Protein AF-A0AAE1B3S3-F1 (afdb_monomer_lite)

Foldseek 3Di:
DDPQDFAADPDPPPDDPCRPPPHDGPVRNVVSCLVPPPPFQFWWAFLPDRDIDSDPVVLVVVCVVPVVDPPPPDDDDDDDDDDDDDDDDDDDDDDDDDDDDDDDDDDDDDDDDDDDDDDDDDDDDDDDDDDDDDDDDDDPPAWCAAPPVPDPGGTDRHPVRNVVCCVVPPVCSGTDRDRPPDDDDPDDDDDDPDDDQQDDQQAAHSAPPPPGGGHRDLVVVVLSCLQAADQKAKWWAFPPDRDIDSDPVVLLVVCCVVPVPDDSVNGTDDIDIDGRPNYDHSDPDDSCSNSVSHD

Organism: NCBI:txid231223

pLDDT: mean 71.74, std 26.52, range [22.3, 98.12]

Sequence (295 aa):
MYCSKRYFCPVPDCVTKSSKSTGFTDSEMKRHWSEKHEEFVLMYHCSQCNFSAKRKGNILRHFRTLHRYLPFSSGPQQWKGLGKLHSYQFYIQRDNIGNHGGDALFPVVLQKFLETNMTLKLTGSHRFKHISERWTASAKDSSQGCPVKGCSAKKFRDQYALTRHWAEKHEKVILKFCCTSCSYSSSGPAKNEGSEVLWAPGYGCPVPGCGAKRMNHATRLREHWLEKHEQHVSMFHCSECLFHSKRRSNLHKHFKTKHPYKDLAASISKIDFQPNPEYNDPGHLRLEDLLNQCM

Structure (mmCIF, N/CA/C/O backbone):
data_AF-A0AAE1B3S3-F1
#
_entry.id   AF-A0AAE1B3S3-F1
#
loop_
_atom_site.group_PDB
_atom_site.id
_atom_site.type_symbol
_atom_site.label_atom_id
_atom_site.label_alt_id
_atom_site.label_comp_id
_atom_site.label_asym_id
_atom_site.label_entity_id
_atom_site.label_seq_id
_atom_site.pdbx_PDB_ins_code
_atom_site.Cartn_x
_atom_site.Cartn_y
_atom_site.Cartn_z
_atom_site.occupancy
_atom_site.B_iso_or_equiv
_atom_site.auth_seq_id
_atom_site.auth_comp_id
_atom_site.auth_asym_id
_atom_site.auth_atom_id
_atom_site.pdbx_PDB_model_num
ATOM 1 N N . MET A 1 1 ? -7.035 37.086 14.645 1.00 67.75 1 MET A N 1
ATOM 2 C CA . MET A 1 1 ? -5.788 37.070 13.848 1.00 67.75 1 MET A CA 1
ATOM 3 C C . MET A 1 1 ? -5.144 35.701 14.003 1.00 67.75 1 MET A C 1
ATOM 5 O O . MET A 1 1 ? -4.818 35.334 15.122 1.00 67.75 1 MET A O 1
ATOM 9 N N . TYR A 1 2 ? -5.018 34.914 12.933 1.00 70.06 2 TYR A N 1
ATOM 10 C CA . TYR A 1 2 ? -4.333 33.619 12.998 1.00 70.06 2 TYR A CA 1
ATOM 11 C C . TYR A 1 2 ? -2.844 33.831 12.721 1.00 70.06 2 TYR A C 1
ATOM 13 O O . TYR A 1 2 ? -2.457 34.102 11.585 1.00 70.06 2 TYR A O 1
ATOM 21 N N . CYS A 1 3 ? -2.008 33.735 13.757 1.00 77.88 3 CYS A N 1
ATOM 22 C CA . CYS A 1 3 ? -0.559 33.730 13.583 1.00 77.88 3 CYS A CA 1
ATOM 23 C C . CYS A 1 3 ? -0.169 32.425 12.876 1.00 77.88 3 CYS A C 1
ATOM 25 O O . CYS A 1 3 ? -0.256 31.338 13.450 1.00 77.88 3 CYS A O 1
ATOM 27 N N . SER A 1 4 ? 0.178 32.517 11.592 1.00 84.88 4 SER A N 1
ATOM 28 C CA . SER A 1 4 ? 0.588 31.347 10.817 1.00 84.88 4 SER A CA 1
ATOM 29 C C . SER A 1 4 ? 1.971 30.902 11.281 1.00 84.88 4 SER A C 1
ATOM 31 O O . SER A 1 4 ? 2.930 31.667 11.178 1.00 84.88 4 SER A O 1
ATOM 33 N N . LYS A 1 5 ? 2.076 29.666 11.785 1.00 92.56 5 LYS A N 1
ATOM 34 C CA . LYS A 1 5 ? 3.358 29.078 12.194 1.00 92.56 5 LYS A CA 1
ATOM 35 C C . LYS A 1 5 ? 4.336 29.074 11.015 1.00 92.56 5 LYS A C 1
ATOM 37 O O . LYS A 1 5 ? 3.967 28.717 9.894 1.00 92.56 5 LYS A O 1
ATOM 42 N N . ARG A 1 6 ? 5.576 29.478 11.289 1.00 93.06 6 ARG A N 1
ATOM 43 C CA . ARG A 1 6 ? 6.687 29.497 10.335 1.00 93.06 6 ARG A CA 1
ATOM 44 C C . ARG A 1 6 ? 7.684 28.398 10.688 1.00 93.06 6 ARG A C 1
ATOM 46 O O . ARG A 1 6 ? 7.962 28.174 11.862 1.00 93.06 6 ARG A O 1
ATOM 53 N N . TYR A 1 7 ? 8.211 27.729 9.672 1.00 91.56 7 TYR A N 1
ATOM 54 C CA . TYR A 1 7 ? 9.124 26.597 9.791 1.00 91.56 7 TYR A CA 1
ATOM 55 C C . TYR A 1 7 ? 10.479 26.947 9.177 1.00 91.56 7 TYR A C 1
ATOM 57 O O . TYR A 1 7 ? 10.549 27.636 8.159 1.00 91.56 7 TYR A O 1
ATOM 65 N N . PHE A 1 8 ? 11.558 26.432 9.758 1.00 92.44 8 PHE A N 1
ATOM 66 C CA . PHE A 1 8 ? 12.922 26.586 9.250 1.00 92.44 8 PHE A CA 1
ATOM 67 C C . PHE A 1 8 ? 13.497 25.214 8.915 1.00 92.44 8 PHE A C 1
ATOM 69 O O . PHE A 1 8 ? 13.126 24.217 9.533 1.00 92.44 8 PHE A O 1
ATOM 76 N N . CYS A 1 9 ? 14.329 25.148 7.876 1.00 92.81 9 CYS A N 1
ATOM 77 C CA . CYS A 1 9 ? 14.895 23.879 7.438 1.00 92.81 9 CYS A CA 1
ATOM 78 C C . CYS A 1 9 ? 15.910 23.399 8.489 1.00 92.81 9 CYS A C 1
ATOM 80 O O . CYS A 1 9 ? 16.816 24.170 8.803 1.00 92.81 9 CYS A O 1
ATOM 82 N N . PRO A 1 10 ? 15.795 22.166 9.014 1.00 92.75 10 PRO A N 1
ATOM 83 C CA . PRO A 1 10 ? 16.688 21.668 10.060 1.00 92.75 10 PRO A CA 1
ATOM 84 C C . PRO A 1 10 ? 18.053 21.196 9.536 1.00 92.75 10 PRO A C 1
ATOM 86 O O . PRO A 1 10 ? 18.951 20.960 10.335 1.00 92.75 10 PRO A O 1
ATOM 89 N N . VAL A 1 11 ? 18.219 21.031 8.219 1.00 90.81 11 VAL A N 1
ATOM 90 C CA . VAL A 1 11 ? 19.483 20.571 7.620 1.00 90.81 11 VAL A CA 1
ATOM 91 C C . VAL A 1 11 ? 20.528 21.697 7.667 1.00 90.81 11 VAL A C 1
ATOM 93 O O . VAL A 1 11 ? 20.260 22.764 7.094 1.00 90.81 11 VAL A O 1
ATOM 96 N N . PRO A 1 12 ? 21.700 21.478 8.305 1.00 89.44 12 PRO A N 1
ATOM 97 C CA . PRO A 1 12 ? 22.797 22.444 8.327 1.00 89.44 12 PRO A CA 1
ATOM 98 C C . PRO A 1 12 ? 23.188 22.878 6.912 1.00 89.44 12 PRO A C 1
ATOM 100 O O . PRO A 1 12 ? 23.103 22.096 5.968 1.00 89.44 12 PRO A O 1
ATOM 103 N N . ASP A 1 13 ? 23.546 24.150 6.750 1.00 86.50 13 ASP A N 1
ATOM 104 C CA . ASP A 1 13 ? 23.963 24.751 5.472 1.00 86.50 13 ASP A CA 1
ATOM 105 C C . ASP A 1 13 ? 22.923 24.737 4.340 1.00 86.50 13 ASP A C 1
ATOM 107 O O . ASP A 1 13 ? 23.195 25.196 3.224 1.00 86.50 13 ASP A O 1
ATOM 111 N N . CYS A 1 14 ? 21.681 24.319 4.612 1.00 87.50 14 CYS A N 1
ATOM 112 C CA . CYS A 1 14 ? 20.588 24.451 3.659 1.00 87.50 14 CYS A CA 1
ATOM 113 C C . CYS A 1 14 ? 20.095 25.904 3.582 1.00 87.50 14 CYS A C 1
ATOM 115 O O . CYS A 1 14 ? 19.046 26.299 4.103 1.00 87.50 14 CYS A O 1
ATOM 117 N N . VAL A 1 15 ? 20.886 26.738 2.912 1.00 73.06 15 VAL A N 1
ATOM 118 C CA . VAL A 1 15 ? 20.607 28.159 2.756 1.00 73.06 15 VAL A CA 1
ATOM 119 C C . VAL A 1 15 ? 19.687 28.371 1.560 1.00 73.06 15 VAL A C 1
ATOM 121 O O . VAL A 1 15 ? 20.098 28.320 0.401 1.00 73.06 15 VAL A O 1
ATOM 124 N N . THR A 1 16 ? 18.424 28.687 1.831 1.00 71.44 16 THR A N 1
ATOM 125 C CA . THR A 1 16 ? 17.539 29.267 0.816 1.00 71.44 16 THR A CA 1
ATOM 126 C C . THR A 1 16 ? 17.339 30.747 1.101 1.00 71.44 16 THR A C 1
ATOM 128 O O . THR A 1 16 ? 17.355 31.188 2.247 1.00 71.44 16 THR A O 1
ATOM 131 N N . LYS A 1 17 ? 17.131 31.551 0.055 1.00 61.00 17 LYS A N 1
ATOM 132 C CA . LYS A 1 17 ? 16.909 32.998 0.216 1.00 61.00 17 LYS A CA 1
ATOM 133 C C . LYS A 1 17 ? 15.690 33.317 1.102 1.00 61.00 17 LYS A C 1
ATOM 135 O O . LYS A 1 17 ? 15.683 34.355 1.747 1.00 61.00 17 LYS A O 1
ATOM 140 N N . SER A 1 18 ? 14.699 32.419 1.170 1.00 59.06 18 SER A N 1
ATOM 141 C CA . SER A 1 18 ? 13.506 32.553 2.019 1.00 59.06 18 SER A CA 1
ATOM 142 C C . SER A 1 18 ? 13.720 32.134 3.478 1.00 59.06 18 SER A C 1
ATOM 144 O O . SER A 1 18 ? 12.984 32.598 4.346 1.00 59.06 18 SER A O 1
ATOM 146 N N . SER A 1 19 ? 14.716 31.291 3.784 1.00 58.78 19 SER A N 1
ATOM 147 C CA . SER A 1 19 ? 14.933 30.800 5.154 1.00 58.78 19 SER A CA 1
ATOM 148 C C . SER A 1 19 ? 15.626 31.807 6.072 1.00 58.78 19 SER A C 1
ATOM 150 O O . SER A 1 19 ? 15.598 31.620 7.282 1.00 58.78 19 SER A O 1
ATOM 152 N N . LYS A 1 20 ? 16.208 32.887 5.533 1.00 61.41 20 LYS A N 1
ATOM 153 C CA . LYS A 1 20 ? 17.012 33.828 6.327 1.00 61.41 20 LYS A CA 1
ATOM 154 C C . LYS A 1 20 ? 16.219 34.841 7.165 1.00 61.41 20 LYS A C 1
ATOM 156 O O . LYS A 1 20 ? 16.803 35.380 8.094 1.00 61.41 20 LYS A O 1
ATOM 161 N N . SER A 1 21 ? 14.941 35.120 6.878 1.00 66.56 21 SER A N 1
ATOM 162 C CA . SER A 1 21 ? 14.212 36.173 7.622 1.00 66.56 21 SER A CA 1
ATOM 163 C C . SER A 1 21 ? 12.725 35.939 7.894 1.00 66.56 21 SER A C 1
ATOM 165 O O . SER A 1 21 ? 12.208 36.505 8.850 1.00 66.56 21 SER A O 1
ATOM 167 N N . THR A 1 22 ? 12.014 35.125 7.105 1.00 83.50 22 THR A N 1
ATOM 168 C CA . THR A 1 22 ? 10.541 35.017 7.227 1.00 83.50 22 THR A CA 1
ATOM 169 C C . THR A 1 22 ? 10.024 33.612 7.526 1.00 83.50 22 THR A C 1
ATOM 171 O O . THR A 1 22 ? 8.867 33.467 7.922 1.00 83.50 22 THR A O 1
ATOM 174 N N . GLY A 1 23 ? 10.875 32.587 7.403 1.00 85.88 23 GLY A N 1
ATOM 175 C CA . GLY A 1 23 ? 10.495 31.187 7.580 1.00 85.88 23 GLY A CA 1
ATOM 176 C C . GLY A 1 23 ? 9.455 30.711 6.553 1.00 85.88 23 GLY A C 1
ATOM 177 O O . GLY A 1 23 ? 8.719 31.475 5.926 1.00 85.88 23 GLY A O 1
ATOM 178 N N . PHE A 1 24 ? 9.383 29.405 6.354 1.00 90.56 24 PHE A N 1
ATOM 179 C CA . PHE A 1 24 ? 8.437 28.791 5.431 1.00 90.56 24 PHE A CA 1
ATOM 180 C C . PHE A 1 24 ? 7.062 28.635 6.079 1.00 90.56 24 PHE A C 1
ATOM 182 O O . PHE A 1 24 ? 6.956 28.321 7.261 1.00 90.56 24 PHE A O 1
ATOM 189 N N . THR A 1 25 ? 5.989 28.783 5.312 1.00 91.94 25 THR A N 1
ATOM 190 C CA . THR A 1 25 ? 4.703 28.164 5.675 1.00 91.94 25 THR A CA 1
ATOM 191 C C . THR A 1 25 ? 4.808 26.632 5.600 1.00 91.94 25 THR A C 1
ATOM 193 O O . THR A 1 25 ? 5.740 26.100 4.996 1.00 91.94 25 THR A O 1
ATOM 196 N N . ASP A 1 26 ? 3.854 25.900 6.184 1.00 92.62 26 ASP A N 1
ATOM 197 C CA . ASP A 1 26 ? 3.845 24.423 6.155 1.00 92.62 26 ASP A CA 1
ATOM 198 C C . ASP A 1 26 ? 3.941 23.857 4.722 1.00 92.62 26 ASP A C 1
ATOM 200 O O . ASP A 1 26 ? 4.740 22.963 4.435 1.00 92.62 26 ASP A O 1
ATOM 204 N N . SER A 1 27 ? 3.186 24.435 3.783 1.00 89.69 27 SER A N 1
ATOM 205 C CA . SER A 1 27 ? 3.196 24.015 2.377 1.00 89.69 27 SER A CA 1
ATOM 206 C C . SER A 1 27 ? 4.517 24.340 1.676 1.00 89.69 27 SER A C 1
ATOM 208 O O . SER A 1 27 ? 5.003 23.550 0.862 1.00 89.69 27 SER A O 1
ATOM 210 N N . GLU A 1 28 ? 5.137 25.476 1.997 1.00 91.38 28 GLU A N 1
ATOM 211 C CA . GLU A 1 28 ?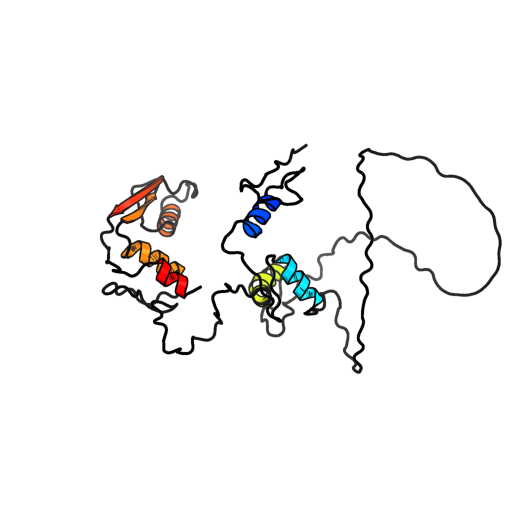 6.435 25.841 1.440 1.00 91.38 28 GLU A CA 1
ATOM 212 C C . GLU A 1 28 ? 7.569 24.985 2.004 1.00 91.38 28 GLU A C 1
ATOM 214 O O . GLU A 1 28 ? 8.478 24.654 1.243 1.00 91.38 28 GLU A O 1
ATOM 219 N N . MET A 1 29 ? 7.500 24.595 3.282 1.00 93.19 29 MET A N 1
ATOM 220 C CA . MET A 1 29 ? 8.483 23.718 3.919 1.00 93.19 29 MET A CA 1
ATOM 221 C C . MET A 1 29 ? 8.436 22.316 3.318 1.00 93.19 29 MET A C 1
ATOM 223 O O . MET A 1 29 ? 9.463 21.802 2.887 1.00 93.19 29 MET A O 1
ATOM 227 N N . LYS A 1 30 ? 7.240 21.724 3.205 1.00 91.62 30 LYS A N 1
ATOM 228 C CA . LYS A 1 30 ? 7.055 20.418 2.550 1.00 91.62 30 LYS A CA 1
ATOM 229 C C . LYS A 1 30 ? 7.624 20.418 1.135 1.00 91.62 30 LYS A C 1
ATOM 231 O O . LYS A 1 30 ? 8.367 19.518 0.757 1.00 91.62 30 LYS A O 1
ATOM 236 N N . ARG A 1 31 ? 7.337 21.479 0.374 1.00 89.12 31 ARG A N 1
ATOM 237 C CA . ARG A 1 31 ? 7.886 21.669 -0.973 1.00 89.12 31 ARG A CA 1
ATOM 238 C C . ARG A 1 31 ? 9.409 21.791 -0.960 1.00 89.12 31 ARG A C 1
ATOM 240 O O . ARG A 1 31 ? 10.071 21.137 -1.756 1.00 89.12 31 ARG A O 1
ATOM 247 N N . HIS A 1 32 ? 9.960 22.627 -0.082 1.00 90.88 32 HIS A N 1
ATOM 248 C CA . HIS A 1 32 ? 11.403 22.801 0.060 1.00 90.88 32 HIS A CA 1
ATOM 249 C C . HIS A 1 32 ? 12.102 21.465 0.340 1.00 90.88 32 HIS A C 1
ATOM 251 O O . HIS A 1 32 ? 13.068 21.138 -0.346 1.00 90.88 32 HIS A O 1
ATOM 257 N N . TRP A 1 33 ? 11.564 20.682 1.278 1.00 92.25 33 TRP A N 1
ATOM 258 C CA . TRP A 1 33 ? 12.089 19.374 1.652 1.00 92.25 33 TRP A CA 1
ATOM 259 C C . TRP A 1 33 ? 12.129 18.408 0.467 1.00 92.25 33 TRP A C 1
ATOM 261 O O . TRP A 1 33 ? 13.201 17.919 0.123 1.00 92.25 33 TRP A O 1
ATOM 271 N N . SER A 1 34 ? 11.004 18.237 -0.236 1.00 88.38 34 SER A N 1
ATOM 272 C CA . SER A 1 34 ? 10.924 17.349 -1.411 1.00 88.38 34 SER A CA 1
ATOM 273 C C . SER A 1 34 ? 11.875 17.733 -2.555 1.00 88.38 34 SER A C 1
ATOM 275 O O . SER A 1 34 ? 12.263 16.908 -3.372 1.00 88.38 34 SER A O 1
ATOM 277 N N . GLU A 1 35 ? 12.266 19.007 -2.653 1.00 87.31 35 GLU A N 1
ATOM 278 C CA . GLU A 1 35 ? 13.109 19.488 -3.753 1.00 87.31 35 GLU A CA 1
ATOM 279 C C . GLU A 1 35 ? 14.608 19.440 -3.463 1.00 87.31 35 GLU A C 1
ATOM 281 O O . GLU A 1 35 ? 15.407 19.512 -4.409 1.00 87.31 35 GLU A O 1
ATOM 286 N N . LYS A 1 36 ? 14.979 19.433 -2.179 1.00 89.81 36 LYS A N 1
ATOM 287 C CA . LYS A 1 36 ? 16.355 19.637 -1.713 1.00 89.81 36 LYS A CA 1
ATOM 288 C C . LYS A 1 36 ? 16.907 18.489 -0.884 1.00 89.81 36 LYS A C 1
ATOM 290 O O . LYS A 1 36 ? 18.112 18.287 -0.942 1.00 89.81 36 LYS A O 1
ATOM 295 N N . HIS A 1 37 ? 16.052 17.785 -0.150 1.00 89.56 37 HIS A N 1
ATOM 296 C CA . HIS A 1 37 ? 16.463 16.797 0.852 1.00 89.56 37 HIS A CA 1
ATOM 297 C C . HIS A 1 37 ? 15.945 15.396 0.567 1.00 89.56 37 HIS A C 1
ATOM 299 O O . HIS A 1 37 ? 16.455 14.434 1.127 1.00 89.56 37 HIS A O 1
ATOM 305 N N . GLU A 1 38 ? 14.943 15.260 -0.297 1.00 88.38 38 GLU A N 1
ATOM 306 C CA . GLU A 1 38 ? 14.520 13.951 -0.775 1.00 88.38 38 GLU A CA 1
ATOM 307 C C . GLU A 1 38 ? 15.525 13.448 -1.819 1.00 88.38 38 GLU A C 1
ATOM 309 O O . GLU A 1 38 ? 15.764 14.107 -2.833 1.00 88.38 38 GLU A O 1
ATOM 314 N N . GLU A 1 39 ? 16.137 12.293 -1.546 1.00 83.25 39 GLU A N 1
ATOM 315 C CA . GLU A 1 39 ? 17.131 11.647 -2.418 1.00 83.25 39 GLU A CA 1
ATOM 316 C C . GLU A 1 39 ? 16.560 11.377 -3.819 1.00 83.25 39 GLU A C 1
ATOM 318 O O . GLU A 1 39 ? 17.234 11.548 -4.836 1.00 83.25 39 GLU A O 1
ATOM 323 N N . PHE A 1 40 ? 15.267 11.056 -3.875 1.00 78.69 40 PHE A N 1
ATOM 324 C CA . PHE A 1 40 ? 14.533 10.805 -5.105 1.00 78.69 40 PHE A CA 1
ATOM 325 C C . PHE A 1 40 ? 13.622 11.982 -5.434 1.00 78.69 40 PHE A C 1
ATOM 327 O O . PHE A 1 40 ? 12.489 12.087 -4.967 1.00 78.69 40 PHE A O 1
ATOM 334 N N . VAL A 1 41 ? 14.104 12.875 -6.295 1.00 82.44 41 VAL A N 1
ATOM 335 C CA . VAL A 1 41 ? 13.289 13.995 -6.768 1.00 82.44 41 VAL A CA 1
ATOM 336 C C . VAL A 1 41 ? 12.359 13.515 -7.876 1.00 82.44 41 VAL A C 1
ATOM 338 O O . VAL A 1 41 ? 12.798 13.220 -8.988 1.00 82.44 41 VAL A O 1
ATOM 341 N N . LEU A 1 42 ? 11.055 13.503 -7.600 1.00 83.12 42 LEU A N 1
ATOM 342 C CA . LEU A 1 42 ? 10.045 13.197 -8.607 1.00 83.12 42 LEU A CA 1
ATOM 343 C C . LEU A 1 42 ? 10.110 14.210 -9.765 1.00 83.12 42 LEU A C 1
ATOM 345 O O . LEU A 1 42 ? 9.821 15.400 -9.600 1.00 83.12 42 LEU A O 1
ATOM 349 N N . MET A 1 43 ? 10.453 13.724 -10.957 1.00 89.38 43 MET A N 1
ATOM 350 C CA . MET A 1 43 ? 10.457 14.512 -12.186 1.00 89.38 43 MET A CA 1
ATOM 351 C C . MET A 1 43 ? 9.174 14.262 -12.974 1.00 89.38 43 MET A C 1
ATOM 353 O O . MET A 1 43 ? 8.769 13.131 -13.229 1.00 89.38 43 MET A O 1
ATOM 357 N N . TYR A 1 44 ? 8.525 15.345 -13.385 1.00 86.81 44 TYR A N 1
ATOM 358 C CA . TYR A 1 44 ? 7.398 15.292 -14.302 1.00 86.81 44 TYR A CA 1
ATOM 359 C C . TYR A 1 44 ? 7.941 15.475 -15.716 1.00 86.81 44 TYR A C 1
ATOM 361 O O . TYR A 1 44 ? 8.624 16.468 -15.974 1.00 86.81 44 TYR A O 1
ATOM 369 N N . HIS A 1 45 ? 7.633 14.555 -16.627 1.00 88.31 45 HIS A N 1
ATOM 370 C CA . HIS A 1 45 ? 8.047 14.646 -18.025 1.00 88.31 45 HIS A CA 1
ATOM 371 C C . HIS A 1 45 ? 6.886 15.105 -18.901 1.00 88.31 45 HIS A C 1
ATOM 373 O O . HIS A 1 45 ? 5.736 14.699 -18.704 1.00 88.31 45 HIS A O 1
ATOM 379 N N . CYS A 1 46 ? 7.194 15.959 -19.873 1.00 90.00 46 CYS A N 1
ATOM 380 C CA . CYS A 1 46 ? 6.268 16.286 -20.939 1.00 90.00 46 CYS A CA 1
ATOM 381 C C . CYS A 1 46 ? 6.077 15.059 -21.836 1.00 90.00 46 CYS A C 1
ATOM 383 O O . CYS A 1 46 ? 7.033 14.373 -22.182 1.00 90.00 46 CYS A O 1
ATOM 385 N N . SER A 1 47 ? 4.841 14.781 -22.235 1.00 86.25 47 SER A N 1
ATOM 386 C CA . SER A 1 47 ? 4.550 13.661 -23.133 1.00 86.25 47 SER A CA 1
ATOM 387 C C . SER A 1 47 ? 4.838 13.940 -24.607 1.00 86.25 47 SER A C 1
ATOM 389 O O . SER A 1 47 ? 4.863 13.004 -25.400 1.00 86.25 47 SER A O 1
ATOM 391 N N . GLN A 1 48 ? 5.037 15.206 -24.984 1.00 83.75 48 GLN A N 1
ATOM 392 C CA . GLN A 1 48 ? 5.233 15.620 -26.377 1.00 83.75 48 GLN A CA 1
ATOM 393 C C . GLN A 1 48 ? 6.666 16.060 -26.701 1.00 83.75 48 GLN A C 1
ATOM 395 O O . GLN A 1 48 ? 6.986 16.271 -27.868 1.00 83.75 48 GLN A O 1
ATOM 400 N N . CYS A 1 49 ? 7.535 16.225 -25.703 1.00 90.06 49 CYS A N 1
ATOM 401 C CA . CYS A 1 49 ? 8.952 16.512 -25.920 1.00 90.06 49 CYS A CA 1
ATOM 402 C C . CYS A 1 49 ? 9.798 16.103 -24.709 1.00 90.06 49 CYS A C 1
ATOM 404 O O . CYS A 1 49 ? 9.274 15.701 -23.675 1.00 90.06 49 CYS A O 1
ATOM 406 N N . ASN A 1 50 ? 11.116 16.281 -24.809 1.00 92.44 50 ASN A N 1
ATOM 407 C CA . ASN A 1 50 ? 12.074 15.884 -23.772 1.00 92.44 50 ASN A CA 1
ATOM 408 C C . ASN A 1 50 ? 12.139 16.838 -22.564 1.00 92.44 50 ASN A C 1
ATOM 410 O O . ASN A 1 50 ? 13.024 16.711 -21.720 1.00 92.44 50 ASN A O 1
ATOM 414 N N . PHE A 1 51 ? 11.234 17.813 -22.464 1.00 94.50 51 PHE A N 1
ATOM 415 C CA . PHE A 1 51 ? 11.206 18.723 -21.325 1.00 94.50 51 PHE A CA 1
ATOM 416 C C . PHE A 1 51 ? 10.713 18.010 -20.062 1.00 94.50 51 PHE A C 1
ATOM 418 O O . PHE A 1 51 ? 9.698 17.312 -20.072 1.00 94.50 51 PHE A O 1
ATOM 425 N N . SER A 1 52 ? 11.396 18.248 -18.946 1.00 93.06 52 SER A N 1
ATOM 426 C CA . SER A 1 52 ? 11.022 17.737 -17.631 1.00 93.06 52 SER A CA 1
ATOM 427 C C . SER A 1 52 ? 11.119 18.835 -16.574 1.00 93.06 52 SER A C 1
ATOM 429 O O . SER A 1 52 ? 11.865 19.806 -16.713 1.00 93.06 52 SER A O 1
ATOM 431 N N . ALA A 1 53 ? 10.327 18.727 -15.509 1.00 93.81 53 ALA A N 1
ATOM 432 C CA . ALA A 1 53 ? 10.387 19.665 -14.397 1.00 93.81 53 ALA A CA 1
ATOM 433 C C . ALA A 1 53 ? 10.025 18.998 -13.073 1.00 93.81 53 ALA A C 1
ATOM 435 O O . ALA A 1 53 ? 9.156 18.136 -13.013 1.00 93.81 53 ALA A O 1
ATOM 436 N N . LYS A 1 54 ? 10.612 19.497 -11.982 1.00 89.69 54 LYS A N 1
ATOM 437 C CA . LYS A 1 54 ? 10.350 19.040 -10.603 1.00 89.69 54 LYS A CA 1
ATOM 438 C C . LYS A 1 54 ? 8.931 19.331 -10.100 1.00 89.69 54 LYS A C 1
ATOM 440 O O . LYS A 1 54 ? 8.491 18.793 -9.095 1.00 89.69 54 LYS A O 1
ATOM 445 N N . ARG A 1 55 ? 8.203 20.232 -10.769 1.00 88.94 55 ARG A N 1
ATOM 446 C CA . ARG A 1 55 ? 6.865 20.675 -10.350 1.00 88.94 55 ARG A CA 1
ATOM 447 C C . ARG A 1 55 ? 5.842 20.431 -11.443 1.00 88.94 55 ARG A C 1
ATOM 449 O O . ARG A 1 55 ? 6.019 20.902 -12.568 1.00 88.94 55 ARG A O 1
ATOM 456 N N . LYS A 1 56 ? 4.696 19.870 -11.053 1.00 89.00 56 LYS A N 1
ATOM 457 C CA . LYS A 1 56 ? 3.509 19.723 -11.908 1.00 89.00 56 LYS A CA 1
ATOM 458 C C . LYS A 1 56 ? 3.123 21.034 -12.604 1.00 89.00 56 LYS A C 1
ATOM 460 O O . LYS A 1 56 ? 2.923 21.058 -13.814 1.00 89.00 56 LYS A O 1
ATOM 465 N N . GLY A 1 57 ? 3.092 22.147 -11.866 1.00 90.25 57 GLY A N 1
ATOM 466 C CA . GLY A 1 57 ? 2.757 23.463 -12.427 1.00 90.25 57 GLY A CA 1
ATOM 467 C C . GLY A 1 57 ? 3.715 23.930 -13.531 1.00 90.25 57 GLY A C 1
ATOM 468 O O . GLY A 1 57 ? 3.280 24.568 -14.488 1.00 90.25 57 GLY A O 1
ATOM 469 N N . ASN A 1 58 ? 4.999 23.562 -13.447 1.00 93.44 58 ASN A N 1
ATOM 470 C CA . ASN A 1 58 ? 5.987 23.908 -14.467 1.00 93.44 58 ASN A CA 1
ATOM 471 C C . ASN A 1 58 ? 5.780 23.101 -15.751 1.00 93.44 58 ASN A C 1
ATOM 473 O O . ASN A 1 58 ? 5.829 23.699 -16.822 1.00 93.44 58 ASN A O 1
ATOM 477 N N . ILE A 1 59 ? 5.494 21.796 -15.655 1.00 93.62 59 ILE A N 1
ATOM 478 C CA . ILE A 1 59 ? 5.154 20.988 -16.836 1.00 93.62 59 ILE A CA 1
ATOM 479 C C . ILE A 1 59 ? 3.858 21.461 -17.476 1.00 93.62 59 ILE A C 1
ATOM 481 O O . ILE A 1 59 ? 3.815 21.630 -18.687 1.00 93.62 59 ILE A O 1
ATOM 485 N N . LEU A 1 60 ? 2.822 21.758 -16.687 1.00 87.94 60 LEU A N 1
ATOM 486 C CA . LEU A 1 60 ? 1.566 22.279 -17.230 1.00 87.94 60 LEU A CA 1
ATOM 487 C C . LEU A 1 60 ? 1.766 23.612 -17.955 1.00 87.94 60 LEU A C 1
ATOM 489 O O . LEU A 1 60 ? 1.207 23.816 -19.030 1.00 87.94 60 LEU A O 1
ATOM 493 N N . ARG A 1 61 ? 2.575 24.518 -17.393 1.00 91.00 61 ARG A N 1
ATOM 494 C CA . ARG A 1 61 ? 2.927 25.777 -18.055 1.00 91.00 61 ARG A CA 1
ATOM 495 C C . ARG A 1 61 ? 3.688 25.522 -19.353 1.00 91.00 61 ARG A C 1
ATOM 497 O O . ARG A 1 61 ? 3.264 26.033 -20.379 1.00 91.00 61 ARG A O 1
ATOM 504 N N . HIS A 1 62 ? 4.750 24.717 -19.305 1.00 93.62 62 HIS A N 1
ATOM 505 C CA . HIS A 1 62 ? 5.525 24.317 -20.480 1.00 93.62 62 HIS A CA 1
ATOM 506 C C . HIS A 1 62 ? 4.626 23.742 -21.585 1.00 93.62 62 HIS A C 1
ATOM 508 O O . HIS A 1 62 ? 4.704 24.162 -22.739 1.00 93.62 62 HIS A O 1
ATOM 514 N N . PHE A 1 63 ? 3.727 22.832 -21.211 1.00 88.12 63 PHE A N 1
ATOM 515 C CA . PHE A 1 63 ? 2.810 22.179 -22.131 1.00 88.12 63 PHE A CA 1
ATOM 516 C C . PHE A 1 63 ? 1.869 23.190 -22.789 1.00 88.12 63 PHE A C 1
ATOM 518 O O . PHE A 1 63 ? 1.726 23.201 -24.004 1.00 88.12 63 PHE A O 1
ATOM 525 N N . ARG A 1 64 ? 1.297 24.122 -22.017 1.00 85.75 64 ARG A N 1
ATOM 526 C CA . ARG A 1 64 ? 0.451 25.194 -22.568 1.00 85.75 64 ARG A CA 1
ATOM 527 C C . ARG A 1 64 ? 1.210 26.122 -23.518 1.00 85.75 64 ARG A C 1
ATOM 529 O O . ARG A 1 64 ? 0.633 26.557 -24.509 1.00 85.75 64 ARG A O 1
ATOM 536 N N . THR A 1 65 ? 2.470 26.443 -23.215 1.00 87.12 65 THR A N 1
ATOM 537 C CA . THR A 1 65 ? 3.259 27.403 -24.001 1.00 87.12 65 THR A CA 1
ATOM 538 C C . THR A 1 65 ? 3.830 26.809 -25.283 1.00 87.12 65 THR A C 1
ATOM 540 O O . THR A 1 65 ? 3.820 27.485 -26.306 1.00 87.12 65 THR A O 1
ATOM 543 N N . LEU A 1 66 ? 4.334 25.571 -25.238 1.00 88.62 66 LEU A N 1
ATOM 544 C CA . LEU A 1 66 ? 5.045 24.955 -26.366 1.00 88.62 66 LEU A CA 1
ATOM 545 C C . LEU A 1 66 ? 4.186 23.948 -27.132 1.00 88.62 66 LEU A C 1
ATOM 547 O O . LEU A 1 66 ? 4.282 23.866 -28.351 1.00 88.62 66 LEU A O 1
ATOM 551 N N . HIS A 1 67 ? 3.288 23.243 -26.449 1.00 85.12 67 HIS A N 1
ATOM 552 C CA . HIS A 1 67 ? 2.390 22.252 -27.047 1.00 85.12 67 HIS A CA 1
ATOM 553 C C . HIS A 1 67 ? 0.988 22.823 -27.229 1.00 85.12 67 HIS A C 1
ATOM 555 O O . HIS A 1 67 ? 0.009 22.194 -26.832 1.00 85.12 67 HIS A O 1
ATOM 561 N N . ARG A 1 68 ? 0.941 24.045 -27.789 1.00 70.56 68 ARG A N 1
ATOM 562 C CA . ARG A 1 68 ? -0.215 24.916 -28.071 1.00 70.56 68 ARG A CA 1
ATOM 563 C C . ARG A 1 68 ? -1.551 24.158 -28.073 1.00 70.56 68 ARG A C 1
ATOM 565 O O . ARG A 1 68 ? -2.099 23.814 -29.116 1.00 70.56 68 ARG A O 1
ATOM 572 N N . TYR A 1 69 ? -2.094 23.917 -26.884 1.00 61.56 69 TYR A N 1
ATOM 573 C CA . TYR A 1 69 ? -3.465 23.457 -26.744 1.00 61.56 69 TYR A CA 1
ATOM 574 C C . TYR A 1 69 ? -4.298 24.723 -26.802 1.00 61.56 69 TYR A C 1
ATOM 576 O O . TYR A 1 69 ? -4.148 25.589 -25.937 1.00 61.56 69 TYR A O 1
ATOM 584 N N . LEU A 1 70 ? -5.106 24.874 -27.851 1.00 47.94 70 LEU A N 1
ATOM 585 C CA . LEU A 1 70 ? -6.036 25.993 -27.933 1.00 47.94 70 LEU A CA 1
ATOM 586 C C . LEU A 1 70 ? -6.870 25.987 -26.643 1.00 47.94 70 LEU A C 1
ATOM 588 O O . LEU A 1 70 ? -7.510 24.970 -26.347 1.00 47.94 70 LEU A O 1
ATOM 592 N N . PRO A 1 71 ? -6.813 27.051 -25.820 1.00 49.34 71 PRO A N 1
ATOM 593 C CA . PRO A 1 71 ? -7.684 27.136 -24.669 1.00 49.34 71 PRO A CA 1
ATOM 594 C C . PRO A 1 71 ? -9.129 27.068 -25.159 1.00 49.34 71 PRO A C 1
ATOM 596 O O . PRO A 1 71 ? -9.475 27.581 -26.221 1.00 49.34 71 PRO A O 1
ATOM 599 N N . PHE A 1 72 ? -9.961 26.431 -24.346 1.00 48.47 72 PHE A N 1
ATOM 600 C CA . PHE A 1 72 ? -11.387 26.159 -24.526 1.00 48.47 72 PHE A CA 1
ATOM 601 C C . PHE A 1 72 ? -12.276 27.391 -24.867 1.00 48.47 72 PHE A C 1
ATOM 603 O O . PHE A 1 72 ? -13.487 27.262 -24.991 1.00 48.47 72 PHE A O 1
ATOM 610 N N . SER A 1 73 ? -11.718 28.592 -25.039 1.00 50.00 73 SER A N 1
AT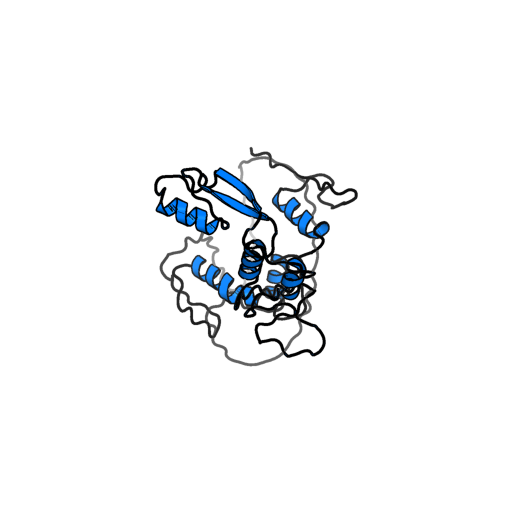OM 611 C CA . SER A 1 73 ? -12.459 29.842 -25.243 1.00 50.00 73 SER A CA 1
ATOM 612 C C . SER A 1 73 ? -12.690 30.254 -26.701 1.00 50.00 73 SER A C 1
ATOM 614 O O . SER A 1 73 ? -13.403 31.227 -26.928 1.00 50.00 73 SER A O 1
ATOM 616 N N . SER A 1 74 ? -12.133 29.567 -27.701 1.00 41.84 74 SER A N 1
ATOM 617 C CA . SER A 1 74 ? -12.522 29.803 -29.099 1.00 41.84 74 SER A CA 1
ATOM 618 C C . SER A 1 74 ? -13.575 28.776 -29.510 1.00 41.84 74 SER A C 1
ATOM 620 O O . SER A 1 74 ? -13.245 27.607 -29.722 1.00 41.84 74 SER A O 1
ATOM 622 N N . GLY A 1 75 ? -14.835 29.212 -29.603 1.00 44.84 75 GLY A N 1
ATOM 623 C CA . GLY A 1 75 ? -15.925 28.448 -30.217 1.00 44.84 75 GLY A CA 1
ATOM 624 C C . GLY A 1 75 ? -15.624 28.044 -31.672 1.00 44.84 75 GLY A C 1
ATOM 625 O O . GLY A 1 75 ? -14.542 28.337 -32.186 1.00 44.84 75 GLY A O 1
ATOM 626 N N . PRO A 1 76 ? -16.552 27.351 -32.356 1.00 41.62 76 PRO A N 1
ATOM 627 C CA . PRO A 1 76 ? -16.291 26.755 -33.661 1.00 41.62 76 PRO A CA 1
ATOM 628 C C . PRO A 1 76 ? -16.023 27.839 -34.712 1.00 41.62 76 PRO A C 1
ATOM 630 O O . PRO A 1 76 ? -16.945 28.387 -35.308 1.00 41.62 76 PRO A O 1
ATOM 633 N N . GLN A 1 77 ? -14.751 28.147 -34.960 1.00 41.44 77 GLN A N 1
ATOM 634 C CA . GLN A 1 77 ? -14.347 28.890 -36.144 1.00 41.44 77 GLN A CA 1
ATOM 635 C C . GLN A 1 77 ? -14.166 27.910 -37.301 1.00 41.44 77 GLN A C 1
ATOM 637 O O . GLN A 1 77 ? -13.385 26.958 -37.238 1.00 41.44 77 GLN A O 1
ATOM 642 N N . GLN A 1 78 ? -14.944 28.153 -38.354 1.00 43.94 78 GLN A N 1
ATOM 643 C CA . GLN A 1 78 ? -14.787 27.539 -39.664 1.00 43.94 78 GLN A CA 1
ATOM 644 C C . GLN A 1 78 ? -13.368 27.798 -40.178 1.00 43.94 78 GLN A C 1
ATOM 646 O O . GLN A 1 78 ? -12.963 28.942 -40.374 1.00 43.94 78 GLN A O 1
ATOM 651 N N . TRP A 1 79 ? -12.627 26.724 -40.430 1.00 30.30 79 TRP A N 1
ATOM 652 C CA . TRP A 1 79 ? -11.352 26.793 -41.126 1.00 30.30 79 TRP A CA 1
ATOM 653 C C . TRP A 1 79 ? -11.610 27.075 -42.610 1.00 30.30 79 TRP A C 1
ATOM 655 O O . TRP A 1 79 ? -12.118 26.218 -43.331 1.00 30.30 79 TRP A O 1
ATOM 665 N N . LYS A 1 80 ? -11.240 28.272 -43.073 1.00 38.56 80 LYS A N 1
ATOM 666 C CA . LYS A 1 80 ? -10.905 28.536 -44.478 1.00 38.56 80 LYS A CA 1
ATOM 667 C C . LYS A 1 80 ? -9.407 28.823 -44.545 1.00 38.56 80 LYS A C 1
ATOM 669 O O . LYS A 1 80 ? -8.854 29.438 -43.641 1.00 38.56 80 LYS A O 1
ATOM 674 N N . GLY A 1 81 ? -8.764 28.227 -45.542 1.00 40.66 81 GLY A N 1
ATOM 675 C CA . GLY A 1 81 ? -7.346 27.888 -45.517 1.00 40.66 81 GLY A CA 1
ATOM 676 C C . GLY A 1 81 ? -6.347 29.014 -45.786 1.00 40.66 81 GLY A C 1
ATOM 677 O O . GLY A 1 81 ? -6.696 30.183 -45.898 1.00 40.66 81 GLY A O 1
ATOM 678 N N . LEU A 1 82 ? -5.115 28.532 -45.996 1.00 37.94 82 LEU A N 1
ATOM 679 C CA . LEU A 1 82 ? -3.922 29.160 -46.577 1.00 37.94 82 LEU A CA 1
ATOM 680 C C . LEU A 1 82 ? -3.035 30.031 -45.671 1.00 37.94 82 LEU A C 1
ATOM 682 O O . LEU A 1 82 ? -3.346 31.168 -45.354 1.00 37.94 82 LEU A O 1
ATOM 686 N N . GLY A 1 83 ? -1.808 29.532 -45.473 1.00 36.31 83 GLY A N 1
ATOM 687 C CA . GLY A 1 83 ? -0.635 30.275 -45.938 1.00 36.31 83 GLY A CA 1
ATOM 688 C C . GLY A 1 83 ? 0.294 30.885 -44.885 1.00 36.31 83 GLY A C 1
ATOM 689 O O . GLY A 1 83 ? -0.070 31.813 -44.180 1.00 36.31 83 GLY A O 1
ATOM 690 N N . LYS A 1 84 ? 1.556 30.439 -44.970 1.00 35.81 84 LYS A N 1
ATOM 691 C CA . LYS A 1 84 ? 2.817 31.086 -44.557 1.00 35.81 84 LYS A CA 1
ATOM 692 C C . LYS A 1 84 ? 3.198 31.075 -43.067 1.00 35.81 84 LYS A C 1
ATOM 694 O O . LYS A 1 84 ? 2.592 31.713 -42.214 1.00 35.81 84 LYS A O 1
ATOM 699 N N . LEU A 1 85 ? 4.321 30.388 -42.816 1.00 39.31 85 LEU A N 1
ATOM 700 C CA . LEU A 1 85 ? 5.241 30.655 -41.712 1.00 39.31 85 LEU A CA 1
ATOM 701 C C . LEU A 1 85 ? 5.580 32.149 -41.675 1.00 39.31 85 LEU A C 1
ATOM 703 O O . LEU A 1 85 ? 6.002 32.687 -42.693 1.00 39.31 85 LEU A O 1
ATOM 707 N N . HIS A 1 86 ? 5.538 32.751 -40.489 1.00 29.48 86 HIS A N 1
ATOM 708 C CA . HIS A 1 86 ? 6.470 33.810 -40.116 1.00 29.48 86 HIS A CA 1
ATOM 709 C C . HIS A 1 86 ? 6.882 33.636 -38.653 1.00 29.48 86 HIS A C 1
ATOM 711 O O . HIS A 1 86 ? 6.055 33.474 -37.753 1.00 29.48 86 HIS A O 1
ATOM 717 N N . SER A 1 87 ? 8.197 33.636 -38.457 1.00 35.72 87 SER A N 1
ATOM 718 C CA . SER A 1 87 ? 8.887 33.752 -37.180 1.00 35.72 87 SER A CA 1
ATOM 719 C C . SER A 1 87 ? 8.478 35.033 -36.460 1.00 35.72 87 SER A C 1
ATOM 721 O O . SER A 1 87 ? 8.482 36.099 -37.071 1.00 35.72 87 SER A O 1
ATOM 723 N N . TYR A 1 88 ? 8.236 34.950 -35.155 1.00 26.22 88 TYR A N 1
ATOM 724 C CA . TYR A 1 88 ? 8.252 36.123 -34.286 1.00 26.22 88 TYR A CA 1
ATOM 725 C C . TYR A 1 88 ? 9.191 35.874 -33.107 1.00 26.22 88 TYR A C 1
ATOM 727 O O . TYR A 1 88 ? 8.912 35.061 -32.226 1.00 26.22 88 TYR A O 1
ATOM 735 N N . GLN A 1 89 ? 10.312 36.598 -33.118 1.00 32.62 89 GLN A N 1
ATOM 736 C CA . GLN A 1 89 ? 11.039 36.987 -31.915 1.00 32.62 89 GLN A CA 1
ATOM 737 C C . GLN A 1 89 ? 10.125 37.877 -31.068 1.00 32.62 89 GLN A C 1
ATOM 739 O O . GLN A 1 89 ? 9.563 38.844 -31.576 1.00 32.62 89 GLN A O 1
ATOM 744 N N . PHE A 1 90 ? 10.029 37.590 -29.772 1.00 25.81 90 PHE A N 1
ATOM 745 C CA . PHE A 1 90 ? 9.604 38.574 -28.783 1.00 25.81 90 PHE A CA 1
ATOM 746 C C . PHE A 1 90 ? 10.693 38.708 -27.720 1.00 25.81 90 PHE A C 1
ATOM 748 O O . PHE A 1 90 ? 11.057 37.740 -27.051 1.00 25.81 90 PHE A O 1
ATOM 755 N N . TYR A 1 91 ? 11.206 39.932 -27.598 1.00 27.67 91 TYR A N 1
ATOM 756 C CA . TYR A 1 91 ? 11.974 40.419 -26.459 1.00 27.67 91 TYR A CA 1
ATOM 757 C C . TYR A 1 91 ? 11.106 40.350 -25.193 1.00 27.67 91 TYR A C 1
ATOM 759 O O . TYR A 1 91 ? 9.968 40.817 -25.194 1.00 27.67 91 TYR A O 1
ATOM 767 N N . ILE A 1 92 ? 11.648 39.806 -24.100 1.00 28.22 92 ILE A N 1
ATOM 768 C CA . ILE A 1 92 ? 11.093 39.999 -22.754 1.00 28.22 92 ILE A CA 1
ATOM 769 C C . ILE A 1 92 ? 11.808 41.205 -22.150 1.00 28.22 92 ILE A C 1
ATOM 771 O O . ILE A 1 92 ? 12.984 41.115 -21.796 1.00 28.22 92 ILE A O 1
ATOM 775 N N . GLN A 1 93 ? 11.102 42.327 -22.032 1.00 26.03 93 GLN A N 1
ATOM 776 C CA . GLN A 1 93 ? 11.572 43.486 -21.282 1.00 26.03 93 GLN A CA 1
ATOM 777 C C . GLN A 1 93 ? 11.172 43.325 -19.810 1.00 26.03 93 GLN A C 1
ATOM 779 O O . GLN A 1 93 ? 10.029 43.003 -19.487 1.00 26.03 93 GLN A O 1
ATOM 784 N N . ARG A 1 94 ? 12.172 43.452 -18.932 1.00 31.14 94 ARG A N 1
ATOM 785 C CA . ARG A 1 94 ? 12.048 43.432 -17.470 1.00 31.14 94 ARG A CA 1
ATOM 786 C C . ARG A 1 94 ? 11.534 44.786 -17.007 1.00 31.14 94 ARG A C 1
ATOM 788 O O . ARG A 1 94 ? 12.123 45.778 -17.412 1.00 31.14 94 ARG A O 1
ATOM 795 N N . ASP A 1 95 ? 10.625 44.779 -16.038 1.00 31.27 95 ASP A N 1
ATOM 796 C CA . ASP A 1 95 ? 10.527 45.866 -15.069 1.00 31.27 95 ASP A CA 1
ATOM 797 C C . ASP A 1 95 ? 10.741 45.329 -13.652 1.00 31.27 95 ASP A C 1
ATOM 799 O O . ASP A 1 95 ? 10.065 44.415 -13.175 1.00 31.27 95 ASP A O 1
ATOM 803 N N . ASN A 1 96 ? 11.762 45.905 -13.017 1.00 34.16 96 ASN A N 1
ATOM 804 C CA . ASN A 1 96 ? 11.968 45.955 -11.578 1.00 34.16 96 ASN A CA 1
ATOM 805 C C . ASN A 1 96 ? 11.054 47.048 -11.019 1.00 34.16 96 ASN A C 1
ATOM 807 O O . ASN A 1 96 ? 11.242 48.197 -11.400 1.00 34.16 96 ASN A O 1
ATOM 811 N N . ILE A 1 97 ? 10.195 46.743 -10.044 1.00 33.50 97 ILE A N 1
ATOM 812 C CA . ILE A 1 97 ? 9.795 47.723 -9.022 1.00 33.50 97 ILE A CA 1
ATOM 813 C C . ILE A 1 97 ? 9.761 47.007 -7.668 1.00 33.50 97 ILE A C 1
ATOM 815 O O . ILE A 1 97 ? 9.122 45.966 -7.506 1.00 33.50 97 ILE A O 1
ATOM 819 N N . GLY A 1 98 ? 10.539 47.552 -6.730 1.00 30.59 98 GLY A N 1
ATOM 820 C CA . GLY A 1 98 ? 10.651 47.115 -5.345 1.00 30.59 98 GLY A CA 1
ATOM 821 C C . GLY A 1 98 ? 9.412 47.458 -4.521 1.00 30.59 98 GLY A C 1
ATOM 822 O O . GLY A 1 98 ? 8.659 48.374 -4.836 1.00 30.59 98 GLY A O 1
ATOM 823 N N . ASN A 1 99 ? 9.217 46.690 -3.456 1.00 30.83 99 ASN A N 1
ATOM 824 C CA . ASN A 1 99 ? 8.076 46.787 -2.561 1.00 30.83 99 ASN A CA 1
ATOM 825 C C . ASN A 1 99 ? 8.538 47.458 -1.255 1.00 30.83 99 ASN A C 1
ATOM 827 O O . ASN A 1 99 ? 9.333 46.870 -0.520 1.00 30.83 99 ASN A O 1
ATOM 831 N N . HIS A 1 100 ? 8.058 48.673 -0.980 1.00 35.12 100 HIS A N 1
ATOM 832 C CA . HIS A 1 100 ? 8.030 49.250 0.365 1.00 35.12 100 HIS A CA 1
ATOM 833 C C . HIS A 1 100 ? 6.661 48.949 0.984 1.00 35.12 100 HIS A C 1
ATOM 835 O O . HIS A 1 100 ? 5.635 49.087 0.322 1.00 35.12 100 HIS A O 1
ATOM 841 N N . GLY A 1 101 ? 6.663 48.490 2.236 1.00 28.58 101 GLY A N 1
ATOM 842 C CA . GLY A 1 101 ? 5.453 48.222 3.010 1.00 28.58 101 GLY A CA 1
ATOM 843 C C . GLY A 1 101 ? 4.836 49.480 3.624 1.00 28.58 101 GLY A C 1
ATOM 844 O O . GLY A 1 101 ? 5.476 50.528 3.686 1.00 28.58 101 GLY A O 1
ATOM 845 N N . GLY A 1 102 ? 3.610 49.332 4.126 1.00 27.97 102 GLY A N 1
ATOM 846 C CA . GLY A 1 102 ? 2.945 50.323 4.969 1.00 27.97 102 GLY A CA 1
ATOM 847 C C . GLY A 1 102 ? 1.426 50.194 4.933 1.00 27.97 102 GLY A C 1
ATOM 848 O O . GLY A 1 102 ? 0.795 50.585 3.957 1.00 27.97 102 GLY A O 1
ATOM 849 N N . ASP A 1 103 ? 0.864 49.633 6.001 1.00 28.38 103 ASP A N 1
ATOM 850 C CA . ASP A 1 103 ? -0.565 49.599 6.313 1.00 28.38 103 ASP A CA 1
ATOM 851 C C . ASP A 1 103 ? -1.143 51.011 6.521 1.00 28.38 103 ASP A C 1
ATOM 853 O O . ASP A 1 103 ? -0.496 51.837 7.159 1.00 28.38 103 ASP A O 1
ATOM 857 N N . ALA A 1 104 ? -2.380 51.258 6.072 1.00 29.30 104 ALA A N 1
ATOM 858 C CA . ALA A 1 104 ? -3.472 51.807 6.894 1.00 29.30 104 ALA A CA 1
ATOM 859 C C . ALA A 1 104 ? -4.726 52.149 6.061 1.00 29.30 104 ALA A C 1
ATOM 861 O O . ALA A 1 104 ? -4.680 52.483 4.881 1.00 29.30 104 ALA A O 1
ATOM 862 N N . LEU A 1 105 ? -5.856 52.015 6.747 1.00 29.23 105 LEU A N 1
ATOM 863 C CA . LEU A 1 105 ? -7.258 52.162 6.362 1.00 29.23 105 LEU A CA 1
ATOM 864 C C . LEU A 1 105 ? -7.663 53.595 5.902 1.00 29.23 105 LEU A C 1
ATOM 866 O O . LEU A 1 105 ? -7.140 54.558 6.443 1.00 29.23 105 LEU A O 1
ATOM 870 N N . PHE A 1 106 ? -8.609 53.662 4.935 1.00 25.98 106 PHE A N 1
ATOM 871 C CA . PHE A 1 106 ? -9.672 54.659 4.561 1.00 25.98 106 PHE A CA 1
ATOM 872 C C . PHE A 1 106 ? -9.870 55.970 5.391 1.00 25.98 106 PHE A C 1
ATOM 874 O O . PHE A 1 106 ? -9.471 55.953 6.549 1.00 25.98 106 PHE A O 1
ATOM 881 N N . PRO A 1 107 ? -10.644 57.029 4.964 1.00 48.69 107 PRO A N 1
ATOM 882 C CA . PRO A 1 107 ? -11.474 57.268 3.743 1.00 48.69 107 PRO A CA 1
ATOM 883 C C . PRO A 1 107 ? -11.460 58.719 3.114 1.00 48.69 107 PRO A C 1
ATOM 885 O O . PRO A 1 107 ? -10.993 59.662 3.728 1.00 48.69 107 PRO A O 1
ATOM 888 N N . VAL A 1 108 ? -12.054 58.860 1.903 1.00 27.00 108 VAL A N 1
ATOM 889 C CA . VAL A 1 108 ? -12.961 59.921 1.322 1.00 27.00 108 VAL A CA 1
ATOM 890 C C . VAL A 1 108 ? -12.700 61.450 1.526 1.00 27.00 108 VAL A C 1
ATOM 892 O O . VAL A 1 108 ? -12.365 61.874 2.620 1.00 27.00 108 VAL A O 1
ATOM 895 N N . VAL A 1 109 ? -13.062 62.259 0.486 1.00 25.52 109 VAL A N 1
ATOM 896 C CA . VAL A 1 109 ? -13.277 63.752 0.381 1.00 25.52 109 VAL A CA 1
ATOM 897 C C . VAL A 1 109 ? -12.115 64.501 -0.335 1.00 25.52 109 VAL A C 1
ATOM 899 O O . VAL A 1 109 ? -10.977 64.307 0.054 1.00 25.52 109 VAL A O 1
ATOM 902 N N . LEU A 1 110 ? -12.212 65.368 -1.370 1.00 25.00 110 LEU A N 1
ATOM 903 C CA . LEU A 1 110 ? -13.241 66.030 -2.216 1.00 25.00 110 LEU A CA 1
ATOM 904 C C . LEU A 1 110 ? -12.515 66.528 -3.506 1.00 25.00 110 LEU A C 1
ATOM 906 O O . LEU A 1 110 ? -11.427 67.081 -3.410 1.00 25.00 110 LEU A O 1
ATOM 910 N N . GLN A 1 111 ? -12.920 66.176 -4.728 1.00 30.66 111 GLN A N 1
ATOM 911 C CA . GLN A 1 111 ? -13.666 66.966 -5.736 1.00 30.66 111 GLN A CA 1
ATOM 912 C C . GLN A 1 111 ? -13.560 68.515 -5.759 1.00 30.66 111 GLN A C 1
ATOM 914 O O . GLN A 1 111 ? -13.860 69.157 -4.757 1.00 30.66 111 GLN A O 1
ATOM 919 N N . LYS A 1 112 ? -13.352 69.041 -6.995 1.00 26.48 112 LYS A N 1
ATOM 920 C CA . LYS A 1 112 ? -13.577 70.397 -7.597 1.00 26.48 112 LYS A CA 1
ATOM 921 C C . LYS A 1 112 ? -12.260 71.028 -8.121 1.00 26.48 112 LYS A C 1
ATOM 923 O O . LYS A 1 112 ? -11.255 70.918 -7.448 1.00 26.48 112 LYS A O 1
ATOM 928 N N . PHE A 1 113 ? -12.151 71.656 -9.303 1.00 22.30 113 PHE A N 1
ATOM 929 C CA . PHE A 1 113 ? -13.093 72.545 -9.996 1.00 22.30 113 PHE A CA 1
ATOM 930 C C . PHE A 1 113 ? -12.643 72.853 -11.459 1.00 22.30 113 PHE A C 1
ATOM 932 O O . PHE A 1 113 ? -11.469 73.104 -11.692 1.00 22.30 113 PHE A O 1
ATOM 939 N N . LEU A 1 114 ? -13.612 72.809 -12.385 1.00 27.12 114 LEU A N 1
ATOM 940 C CA . LEU A 1 114 ? -13.887 73.609 -13.606 1.00 27.12 114 LEU A CA 1
ATOM 941 C C . LEU A 1 114 ? -12.805 74.087 -14.619 1.00 27.12 114 LEU A C 1
ATOM 943 O O . LEU A 1 114 ? -11.909 74.855 -14.304 1.00 27.12 114 LEU A O 1
ATOM 947 N N . GLU A 1 115 ? -13.095 73.726 -15.882 1.00 28.33 115 GLU A N 1
ATOM 948 C CA . GLU A 1 115 ? -13.154 74.547 -17.116 1.00 28.33 115 GLU A CA 1
ATOM 949 C C . GLU A 1 115 ? -11.910 75.273 -17.663 1.00 28.33 115 GLU A C 1
ATOM 951 O O . GLU A 1 115 ? -11.429 76.251 -17.104 1.00 28.33 115 GLU A O 1
ATOM 956 N N . THR A 1 116 ? -11.524 74.932 -18.903 1.00 28.98 116 THR A N 1
ATOM 957 C CA . THR A 1 116 ? -11.505 75.902 -20.022 1.00 28.98 116 THR A CA 1
ATOM 958 C C . THR A 1 116 ? -11.370 75.224 -21.392 1.00 28.98 116 THR A C 1
ATOM 960 O O . THR A 1 116 ? -10.686 74.219 -21.570 1.00 28.98 116 THR A O 1
ATOM 963 N N . ASN A 1 117 ? -12.100 75.799 -22.348 1.00 27.73 117 ASN A N 1
ATOM 964 C CA . ASN A 1 117 ? -12.263 75.420 -23.750 1.00 27.73 117 ASN A CA 1
ATOM 965 C C . ASN A 1 117 ? -11.011 75.678 -24.608 1.00 27.73 117 ASN A C 1
ATOM 967 O O . ASN A 1 117 ? -10.357 76.696 -24.422 1.00 27.73 117 ASN A O 1
ATOM 971 N N . MET A 1 118 ? -10.811 74.878 -25.664 1.00 25.11 118 MET A N 1
ATOM 972 C CA . MET A 1 118 ? -10.618 75.398 -27.030 1.00 25.11 118 MET A CA 1
ATOM 973 C C . MET A 1 118 ? -10.945 74.326 -28.084 1.00 25.11 118 MET A C 1
ATOM 975 O O . MET A 1 118 ? -10.469 73.195 -28.047 1.00 25.11 118 MET A O 1
ATOM 979 N N . THR A 1 119 ? -11.806 74.716 -29.019 1.00 27.44 119 THR A N 1
ATOM 980 C CA . THR A 1 119 ? -12.303 73.985 -30.191 1.00 27.44 119 THR A CA 1
ATOM 981 C C . THR A 1 119 ? -11.275 73.890 -31.319 1.00 27.44 119 THR A C 1
ATOM 983 O O . THR A 1 119 ? -10.675 74.906 -31.647 1.00 27.44 119 THR A O 1
ATOM 986 N N . LEU A 1 120 ? -11.208 72.746 -32.018 1.00 22.94 120 LEU A N 1
ATOM 987 C CA . LEU A 1 120 ? -11.056 72.666 -33.485 1.00 22.94 120 LEU A CA 1
ATOM 988 C C . LEU A 1 120 ? -11.433 71.258 -34.004 1.00 22.94 120 LEU A C 1
ATOM 990 O O . LEU A 1 120 ? -11.193 70.246 -33.353 1.00 22.94 120 LEU A O 1
ATOM 994 N N . LYS A 1 121 ? -12.116 71.233 -35.155 1.00 30.98 121 LYS A N 1
ATOM 995 C CA . LYS A 1 121 ? -12.806 70.094 -35.794 1.00 30.98 121 LYS A CA 1
ATOM 996 C C . LYS A 1 121 ? -11.831 69.083 -36.428 1.00 30.98 121 LYS A C 1
ATOM 998 O O . LYS A 1 121 ? -10.878 69.511 -37.064 1.00 30.98 121 LYS A O 1
ATOM 1003 N N . LEU A 1 122 ? -12.170 67.785 -36.416 1.00 25.23 122 LEU A N 1
ATOM 1004 C CA . LEU A 1 122 ? -12.619 66.995 -37.589 1.00 25.23 122 LEU A CA 1
ATOM 1005 C C . LEU A 1 122 ? -12.586 65.468 -37.325 1.00 25.23 122 LEU A C 1
ATOM 1007 O O . LEU A 1 122 ? -11.603 64.921 -36.846 1.00 25.23 122 LEU A O 1
ATOM 1011 N N . THR A 1 123 ? -13.698 64.828 -37.715 1.00 26.27 123 THR A N 1
ATOM 1012 C CA . THR A 1 123 ? -13.904 63.434 -38.176 1.00 26.27 123 THR A CA 1
ATOM 1013 C C . THR A 1 123 ? -13.467 62.234 -37.319 1.00 26.27 123 THR A C 1
ATOM 1015 O O . THR A 1 123 ? -12.284 61.975 -37.146 1.00 26.27 123 THR A O 1
ATOM 1018 N N . GLY A 1 124 ? -14.443 61.371 -36.991 1.00 26.75 124 GLY A N 1
ATOM 1019 C CA . GLY A 1 124 ? -14.225 59.917 -37.019 1.00 26.75 124 GLY A CA 1
ATOM 1020 C C . GLY A 1 124 ? -14.633 59.108 -35.783 1.00 26.75 124 GLY A C 1
ATOM 1021 O O . GLY A 1 124 ? -13.834 58.900 -34.885 1.00 26.75 124 GLY A O 1
ATOM 1022 N N . SER A 1 125 ? -15.841 58.539 -35.850 1.00 29.22 125 SER A N 1
ATOM 1023 C CA . SER A 1 125 ? -16.192 57.166 -35.437 1.00 29.22 125 SER A CA 1
ATOM 1024 C C . SER A 1 125 ? -16.112 56.727 -33.956 1.00 29.22 125 SER A C 1
ATOM 1026 O O . SER A 1 125 ? -15.064 56.389 -33.421 1.00 29.22 125 SER A O 1
ATOM 1028 N N . HIS A 1 126 ? -17.312 56.588 -33.376 1.00 30.20 126 HIS A N 1
ATOM 1029 C CA . HIS A 1 126 ? -17.769 55.589 -32.393 1.00 30.20 126 HIS A CA 1
ATOM 1030 C C . HIS A 1 126 ? -16.867 55.205 -31.201 1.00 30.20 126 HIS A C 1
ATOM 1032 O O . HIS A 1 126 ? -16.016 54.321 -31.266 1.00 30.20 126 HIS A O 1
ATOM 1038 N N . ARG A 1 127 ? -17.231 55.753 -30.033 1.00 27.61 127 ARG A N 1
ATOM 1039 C CA . ARG A 1 127 ? -16.871 55.264 -28.694 1.00 27.61 127 ARG A CA 1
ATOM 1040 C C . ARG A 1 127 ? -17.990 54.346 -28.179 1.00 27.61 127 ARG A C 1
ATOM 1042 O O . ARG A 1 127 ? -19.106 54.813 -27.960 1.00 27.61 127 ARG A O 1
ATOM 1049 N N . PHE A 1 128 ? -17.703 53.061 -27.967 1.00 26.62 128 PHE A N 1
ATOM 1050 C CA . PHE A 1 128 ? -18.562 52.177 -27.170 1.00 26.62 128 PHE A CA 1
ATOM 1051 C C . PHE A 1 128 ? -18.306 52.410 -25.675 1.00 26.62 128 PHE A C 1
ATOM 1053 O O . PHE A 1 128 ? -17.164 52.549 -25.236 1.00 26.62 128 PHE A O 1
ATOM 1060 N N . LYS A 1 129 ? -19.396 52.488 -24.904 1.00 31.75 129 LYS A N 1
ATOM 1061 C CA . LYS A 1 129 ? -19.406 52.626 -23.444 1.00 31.75 129 LYS A CA 1
ATOM 1062 C C . LYS A 1 129 ? -18.880 51.347 -22.788 1.00 31.75 129 LYS A C 1
ATOM 1064 O O . LYS A 1 129 ? -19.300 50.250 -23.142 1.00 31.75 129 LYS A O 1
ATOM 1069 N N . HIS A 1 130 ? -18.009 51.509 -21.796 1.00 25.52 130 HIS A N 1
ATOM 1070 C CA . HIS A 1 130 ? -17.624 50.453 -20.865 1.00 25.52 130 HIS A CA 1
ATOM 1071 C C . HIS A 1 130 ? -18.785 50.219 -19.884 1.00 25.52 130 HIS A C 1
ATOM 1073 O O . HIS A 1 130 ? -19.155 51.127 -19.142 1.00 25.52 130 HIS A O 1
ATOM 1079 N N . ILE A 1 131 ? -19.348 49.011 -19.883 1.00 26.83 131 ILE A N 1
ATOM 1080 C CA . ILE A 1 131 ? -20.203 48.495 -18.811 1.00 26.83 131 ILE A CA 1
ATOM 1081 C C . ILE A 1 131 ? -19.373 47.440 -18.082 1.00 26.83 131 ILE A C 1
ATOM 1083 O O . ILE A 1 131 ? -18.863 46.503 -18.695 1.00 26.83 131 ILE A O 1
ATOM 1087 N N . SER A 1 132 ? -19.195 47.613 -16.776 1.00 30.30 132 SER A N 1
ATOM 1088 C CA . SER A 1 132 ? -18.686 46.571 -15.892 1.00 30.30 132 SER A CA 1
ATOM 1089 C C . SER A 1 132 ? -19.843 45.643 -15.519 1.00 30.30 132 SER A C 1
ATOM 1091 O O . SER A 1 132 ? -20.655 45.992 -14.664 1.00 30.30 132 SER A O 1
ATOM 1093 N N . GLU A 1 133 ? -19.926 44.465 -16.132 1.00 26.53 133 GLU A N 1
ATOM 1094 C CA . GLU A 1 133 ? -20.860 43.427 -15.692 1.00 26.53 133 GLU A CA 1
ATOM 1095 C C . GLU A 1 133 ? -20.131 42.312 -14.940 1.00 26.53 133 GLU A C 1
ATOM 1097 O O . GLU A 1 133 ? -19.239 41.624 -15.437 1.00 26.53 133 GLU A O 1
ATOM 1102 N N . ARG A 1 134 ? -20.537 42.175 -13.679 1.00 26.73 134 ARG A N 1
ATOM 1103 C CA . ARG A 1 134 ? -20.235 41.080 -12.767 1.00 26.73 134 ARG A CA 1
ATOM 1104 C C . ARG A 1 134 ? -21.044 39.863 -13.220 1.00 26.73 134 ARG A C 1
ATOM 1106 O O . ARG A 1 134 ? -22.263 39.870 -13.098 1.00 26.73 134 ARG A O 1
ATOM 1113 N N . TRP A 1 135 ? -20.382 38.828 -13.731 1.00 25.48 135 TRP A N 1
ATOM 1114 C CA . TRP A 1 135 ? -21.063 37.634 -14.236 1.00 25.48 135 TRP A CA 1
ATOM 1115 C C . TRP A 1 135 ? -21.524 36.709 -13.103 1.00 25.48 135 TRP A C 1
ATOM 1117 O O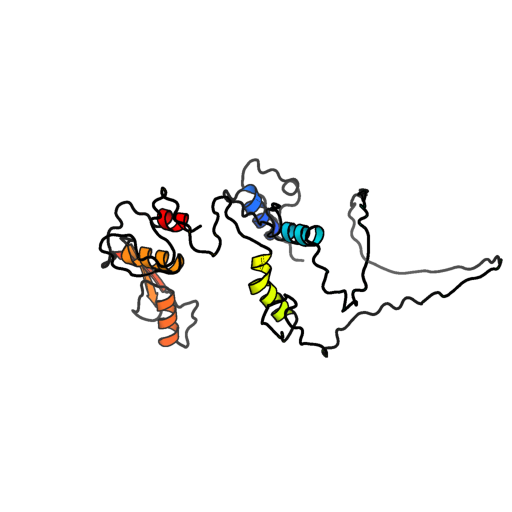 . TRP A 1 135 ? -20.710 36.121 -12.391 1.00 25.48 135 TRP A O 1
ATOM 1127 N N . THR A 1 136 ? -22.839 36.533 -12.983 1.00 32.44 136 THR A N 1
ATOM 1128 C CA . THR A 1 136 ? -23.477 35.360 -12.378 1.00 32.44 136 THR A CA 1
ATOM 1129 C C . THR A 1 136 ? -23.794 34.368 -13.503 1.00 32.44 136 THR A C 1
ATOM 1131 O O . THR A 1 136 ? -24.498 34.687 -14.457 1.00 32.44 136 THR A O 1
ATOM 1134 N N . ALA A 1 137 ? -23.223 33.162 -13.449 1.00 31.36 137 ALA A N 1
ATOM 1135 C CA . ALA A 1 137 ? -23.447 32.148 -14.478 1.00 31.36 137 ALA A CA 1
ATOM 1136 C C . ALA A 1 137 ? -24.889 31.607 -14.408 1.00 31.36 137 ALA A C 1
ATOM 1138 O O . ALA A 1 137 ? -25.304 31.064 -13.384 1.00 31.36 137 ALA A O 1
ATOM 1139 N N . SER A 1 138 ? -25.644 31.739 -15.503 1.00 34.41 138 SER A N 1
ATOM 1140 C CA . SER A 1 138 ? -26.980 31.152 -15.658 1.00 34.41 138 SER A CA 1
ATOM 1141 C C . SER A 1 138 ? -26.876 29.671 -16.054 1.00 34.41 138 SER A C 1
ATOM 1143 O O . SER A 1 138 ? -26.157 29.305 -16.981 1.00 34.41 138 SER A O 1
ATOM 1145 N N . ALA A 1 139 ? -27.588 28.806 -15.332 1.00 43.03 139 ALA A N 1
ATOM 1146 C CA . ALA A 1 139 ? -27.411 27.351 -15.279 1.00 43.03 139 ALA A CA 1
ATOM 1147 C C . ALA A 1 139 ? -27.990 26.536 -16.465 1.00 43.03 139 ALA A C 1
ATOM 1149 O O . ALA A 1 139 ? -28.384 25.387 -16.271 1.00 43.03 139 ALA A O 1
ATOM 1150 N N . LYS A 1 140 ? -28.088 27.091 -17.682 1.00 43.81 140 LYS A N 1
ATOM 1151 C CA . LYS A 1 140 ? -28.892 26.481 -18.766 1.00 43.81 140 LYS A CA 1
ATOM 1152 C C . LYS A 1 140 ? -28.142 25.741 -19.888 1.00 43.81 140 LYS A C 1
ATOM 1154 O O . LYS A 1 140 ? -28.812 25.259 -20.789 1.00 43.81 140 LYS A O 1
ATOM 1159 N N . ASP A 1 141 ? -26.823 25.544 -19.809 1.00 50.72 141 ASP A N 1
ATOM 1160 C CA . ASP A 1 141 ? -26.056 24.865 -20.882 1.00 50.72 141 ASP A CA 1
ATOM 1161 C C . ASP A 1 141 ? -25.086 23.765 -20.378 1.00 50.72 141 ASP A C 1
ATOM 1163 O O . ASP A 1 141 ? -23.905 23.695 -20.718 1.00 50.72 141 ASP A O 1
ATOM 1167 N N . SER A 1 142 ? -25.574 22.883 -19.500 1.00 50.59 142 SER A N 1
ATOM 1168 C CA . SER A 1 142 ? -24.764 21.938 -18.710 1.00 50.59 142 SER A CA 1
ATOM 1169 C C . SER A 1 142 ? -24.683 20.505 -19.268 1.00 50.59 142 SER A C 1
ATOM 1171 O O . SER A 1 142 ? -24.934 19.534 -18.555 1.00 50.59 142 SER A O 1
ATOM 1173 N N . SER A 1 143 ? -24.279 20.323 -20.534 1.00 56.53 143 SER A N 1
ATOM 1174 C CA . SER A 1 143 ? -23.821 18.989 -20.979 1.00 56.53 143 SER A CA 1
ATOM 1175 C C . SER A 1 143 ? -22.740 19.015 -22.060 1.00 56.53 143 SER A C 1
ATOM 1177 O O . SER A 1 143 ? -22.941 18.608 -23.202 1.00 56.53 143 SER A O 1
ATOM 1179 N N . GLN A 1 144 ? -21.541 19.460 -21.692 1.00 67.69 144 GLN A N 1
ATOM 1180 C CA . GLN A 1 144 ? -20.377 19.332 -22.567 1.00 67.69 144 GLN A CA 1
ATOM 1181 C C . GLN A 1 144 ? -19.803 17.911 -22.480 1.00 67.69 144 GLN A C 1
ATOM 1183 O O . GLN A 1 144 ? -19.634 17.355 -21.392 1.00 67.69 144 GLN A O 1
ATOM 1188 N N . GLY A 1 145 ? -19.560 17.296 -23.639 1.00 80.56 145 GLY A N 1
ATOM 1189 C CA . GLY A 1 145 ? -18.839 16.027 -23.765 1.00 80.56 145 GLY A CA 1
ATOM 1190 C C . GLY A 1 145 ? -17.325 16.222 -23.702 1.00 80.56 145 GLY A C 1
ATOM 1191 O O . GLY A 1 145 ? -16.833 17.349 -23.760 1.00 80.56 145 GLY A O 1
ATOM 1192 N N . CYS A 1 146 ? -16.568 15.129 -23.589 1.00 82.69 146 CYS A N 1
ATOM 1193 C CA . CYS A 1 146 ? -15.110 15.216 -23.639 1.00 82.69 146 CYS A CA 1
ATOM 1194 C C . CYS A 1 146 ? -14.653 15.642 -25.052 1.00 82.69 146 CYS A C 1
ATOM 1196 O O . CYS A 1 146 ? -15.023 14.981 -26.023 1.00 82.69 146 CYS A O 1
ATOM 1198 N N . PRO A 1 147 ? -13.839 16.702 -25.209 1.00 74.69 147 PRO A N 1
ATOM 1199 C CA . PRO A 1 147 ? -13.419 17.191 -26.525 1.00 74.69 147 PRO A CA 1
ATOM 1200 C C . PRO A 1 147 ? -12.246 16.404 -27.134 1.00 74.69 147 PRO A C 1
ATOM 1202 O O . PRO A 1 147 ? -11.798 16.721 -28.236 1.00 74.69 147 PRO A O 1
ATOM 1205 N N . VAL A 1 148 ? -11.715 15.387 -26.446 1.00 75.88 148 VAL A N 1
ATOM 1206 C CA . VAL A 1 148 ? -10.654 14.529 -26.988 1.00 75.88 148 VAL A CA 1
ATOM 1207 C C . VAL A 1 148 ? -11.246 13.628 -28.076 1.00 75.88 148 VAL A C 1
ATOM 1209 O O . VAL A 1 148 ? -12.086 12.774 -27.789 1.00 75.88 148 VAL A O 1
ATOM 1212 N N . LYS A 1 149 ? -10.803 13.804 -29.332 1.00 74.00 149 LYS A N 1
ATOM 1213 C CA . LYS A 1 149 ? -11.226 12.957 -30.463 1.00 74.00 149 LYS A CA 1
ATOM 1214 C C . LYS A 1 149 ? -10.995 11.479 -30.127 1.00 74.00 149 LYS A C 1
ATOM 1216 O O . LYS A 1 149 ? -9.892 11.095 -29.755 1.00 74.00 149 LYS A O 1
ATOM 1221 N N . GLY A 1 150 ? -12.045 10.666 -30.252 1.00 82.44 150 GLY A N 1
ATOM 1222 C CA . GLY A 1 150 ? -12.021 9.237 -29.913 1.00 82.44 150 GLY A CA 1
ATOM 1223 C C . GLY A 1 150 ? -12.346 8.909 -28.450 1.00 82.44 150 GLY A C 1
ATOM 1224 O O . GLY A 1 150 ? -12.508 7.736 -28.122 1.00 82.44 150 GLY A O 1
ATOM 1225 N N . CYS A 1 151 ? -12.505 9.901 -27.566 1.00 83.06 151 CYS A N 1
ATOM 1226 C CA . CYS A 1 151 ? -12.991 9.655 -26.212 1.00 83.06 151 CYS A CA 1
ATOM 1227 C C . CYS A 1 151 ? -14.505 9.402 -26.229 1.00 83.06 151 CYS A C 1
ATOM 1229 O O . CYS A 1 151 ? -15.294 10.245 -26.651 1.00 83.06 151 CYS A O 1
ATOM 1231 N N . SER A 1 152 ? -14.928 8.232 -25.748 1.00 87.31 152 SER A N 1
ATOM 1232 C CA . SER A 1 152 ? -16.335 7.809 -25.740 1.00 87.31 152 SER A CA 1
ATOM 1233 C C . SER A 1 152 ? -17.181 8.453 -24.630 1.00 87.31 152 SER A C 1
ATOM 1235 O O . SER A 1 152 ? -18.372 8.157 -24.524 1.00 87.31 152 SER A O 1
ATOM 1237 N N . ALA A 1 153 ? -16.611 9.339 -23.806 1.00 85.81 153 ALA A N 1
ATOM 1238 C CA . ALA A 1 153 ? -17.331 10.014 -22.730 1.00 85.81 153 ALA A CA 1
ATOM 1239 C C . ALA A 1 153 ? -18.159 11.186 -23.274 1.00 85.81 153 ALA A C 1
ATOM 1241 O O . ALA A 1 153 ? -17.648 12.273 -23.549 1.00 85.81 153 ALA A O 1
ATOM 1242 N N . LYS A 1 154 ? -19.461 10.947 -23.455 1.00 71.50 154 LYS A N 1
ATOM 1243 C CA . LYS A 1 154 ? -20.293 11.835 -24.272 1.00 71.50 154 LYS A CA 1
ATOM 1244 C C . LYS A 1 154 ? -20.864 13.052 -23.544 1.00 71.50 154 LYS A C 1
ATOM 1246 O O . LYS A 1 154 ? -21.145 14.015 -24.245 1.00 71.50 154 LYS A O 1
ATOM 1251 N N . LYS A 1 155 ? -21.015 13.071 -22.208 1.00 87.94 155 LYS A N 1
ATOM 1252 C CA . LYS A 1 155 ? -21.582 14.216 -21.451 1.00 87.94 155 LYS A CA 1
ATOM 1253 C C . LYS A 1 155 ? -21.172 14.193 -19.974 1.00 87.94 155 LYS A C 1
ATOM 1255 O O . LYS A 1 155 ? -21.154 13.123 -19.369 1.00 87.94 155 LYS A O 1
ATOM 1260 N N . PHE A 1 156 ? -20.926 15.363 -19.385 1.00 85.38 156 PHE A N 1
ATOM 1261 C CA . PHE A 1 156 ? -20.733 15.534 -17.941 1.00 85.38 156 PHE A CA 1
ATOM 1262 C C . PHE A 1 156 ? -21.825 16.421 -17.352 1.00 85.38 156 PHE A C 1
ATOM 1264 O O . PHE A 1 156 ? -22.255 17.379 -17.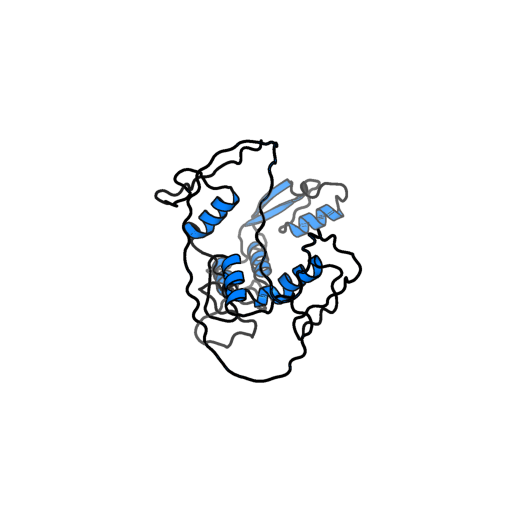987 1.00 85.38 156 PHE A O 1
ATOM 1271 N N . ARG A 1 157 ? -22.271 16.080 -16.137 1.00 83.06 157 ARG A N 1
ATOM 1272 C CA . ARG A 1 157 ? -23.342 16.794 -15.422 1.00 83.06 157 ARG A CA 1
ATOM 1273 C C . ARG A 1 157 ? -22.927 18.208 -15.004 1.00 83.06 157 ARG A C 1
ATOM 1275 O O . ARG A 1 157 ? -23.775 19.082 -14.867 1.00 83.06 157 ARG A O 1
ATOM 1282 N N . ASP A 1 158 ? -21.632 18.414 -14.791 1.00 80.50 158 ASP A N 1
ATOM 1283 C CA . ASP A 1 158 ? -21.044 19.686 -14.396 1.00 80.50 158 ASP A CA 1
ATOM 1284 C C . ASP A 1 158 ? -19.558 19.758 -14.797 1.00 80.50 158 ASP A C 1
ATOM 1286 O O . ASP A 1 158 ? -18.939 18.777 -15.231 1.00 80.50 158 ASP A O 1
ATOM 1290 N N . GLN A 1 159 ? -18.981 20.951 -14.636 1.00 75.12 159 GLN A N 1
ATOM 1291 C CA . GLN A 1 159 ? -17.579 21.236 -14.939 1.00 75.12 159 GLN A CA 1
ATOM 1292 C C . GLN A 1 159 ? -16.608 20.420 -14.071 1.00 75.12 159 GLN A C 1
ATOM 1294 O O . GLN A 1 159 ? -15.500 20.103 -14.513 1.00 75.12 159 GLN A O 1
ATOM 1299 N N . TYR A 1 160 ? -16.999 20.056 -12.846 1.00 73.56 160 TYR A N 1
ATOM 1300 C CA . TYR A 1 160 ? -16.162 19.270 -11.943 1.00 73.56 160 TYR A CA 1
ATOM 1301 C C . TYR A 1 160 ? -16.014 17.828 -12.445 1.00 73.56 160 TYR A C 1
ATOM 1303 O O . TYR A 1 160 ? -14.902 17.305 -12.503 1.00 73.56 160 TYR A O 1
ATOM 1311 N N . ALA A 1 161 ? -17.102 17.208 -12.902 1.00 78.56 161 ALA A N 1
ATOM 1312 C CA . ALA A 1 161 ? -17.104 15.873 -13.484 1.00 78.56 161 ALA A CA 1
ATOM 1313 C C . ALA A 1 161 ? -16.287 15.807 -14.785 1.00 78.56 161 ALA A C 1
ATOM 1315 O O . ALA A 1 161 ? -15.533 14.849 -14.970 1.00 78.56 161 ALA A O 1
ATOM 1316 N N . LEU A 1 162 ? -16.367 16.838 -15.636 1.00 83.38 162 LEU A N 1
ATOM 1317 C CA . LEU A 1 162 ? -15.510 16.965 -16.821 1.00 83.38 162 LEU A CA 1
ATOM 1318 C C . LEU A 1 162 ? -14.033 17.120 -16.427 1.00 83.38 162 LEU A C 1
ATOM 1320 O O . LEU A 1 162 ? -13.177 16.422 -16.969 1.00 83.38 162 LEU A O 1
ATOM 1324 N N . THR A 1 163 ? -13.731 17.979 -15.449 1.00 72.94 163 THR A N 1
ATOM 1325 C CA . THR A 1 163 ? -12.358 18.207 -14.962 1.00 72.94 163 THR A CA 1
ATOM 1326 C C . THR A 1 163 ? -11.757 16.932 -14.369 1.00 72.94 163 THR A C 1
ATOM 1328 O O . THR A 1 163 ? -10.619 16.584 -14.677 1.00 72.94 163 THR A O 1
ATOM 1331 N N . ARG A 1 164 ? -12.529 16.184 -13.571 1.00 75.94 164 ARG A N 1
ATOM 1332 C CA . ARG A 1 164 ? -12.103 14.904 -12.990 1.00 75.94 164 ARG A CA 1
ATOM 1333 C C . ARG A 1 164 ? -11.901 13.832 -14.058 1.00 75.94 164 ARG A C 1
ATOM 1335 O O . ARG A 1 164 ? -10.879 13.155 -14.047 1.00 75.94 164 ARG A O 1
ATOM 1342 N N . HIS A 1 165 ? -12.826 13.701 -15.008 1.00 84.75 165 HIS A N 1
ATOM 1343 C CA . HIS A 1 165 ? -12.653 12.791 -16.140 1.00 84.75 165 HIS A CA 1
ATOM 1344 C C . HIS A 1 165 ? -11.383 13.114 -16.928 1.00 84.75 165 HIS A C 1
ATOM 1346 O O . HIS A 1 165 ? -10.618 12.209 -17.265 1.00 84.75 165 HIS A O 1
ATOM 1352 N N . TRP A 1 166 ? -11.134 14.400 -17.185 1.00 77.81 166 TRP A N 1
ATOM 1353 C CA . TRP A 1 166 ? -9.920 14.835 -17.856 1.00 77.81 166 TRP A CA 1
ATOM 1354 C C . TRP A 1 166 ? -8.681 14.456 -17.051 1.00 77.81 166 TRP A C 1
ATOM 1356 O O . TRP A 1 166 ? -7.766 13.871 -17.619 1.00 77.81 166 TRP A O 1
ATOM 1366 N N . ALA A 1 167 ? -8.665 14.705 -15.740 1.00 74.44 167 ALA A N 1
ATOM 1367 C CA . ALA A 1 167 ? -7.573 14.303 -14.852 1.00 74.44 167 ALA A CA 1
ATOM 1368 C C . ALA A 1 167 ? -7.299 12.785 -14.909 1.00 74.44 167 ALA A C 1
ATOM 1370 O O . ALA A 1 167 ? -6.166 12.319 -15.025 1.00 74.44 167 ALA A O 1
ATOM 1371 N N . GLU A 1 168 ? -8.350 11.974 -14.901 1.00 75.44 168 GLU A N 1
ATOM 1372 C CA . GLU A 1 168 ? -8.216 10.519 -14.836 1.00 75.44 168 GLU A CA 1
ATOM 1373 C C . GLU A 1 168 ? -7.846 9.873 -16.174 1.00 75.44 168 GLU A C 1
ATOM 1375 O O . GLU A 1 168 ? -7.076 8.907 -16.202 1.00 75.44 168 GLU A O 1
ATOM 1380 N N . LYS A 1 169 ? -8.418 10.367 -17.277 1.00 81.06 169 LYS A N 1
ATOM 1381 C CA . LYS A 1 169 ? -8.346 9.728 -18.600 1.00 81.06 169 LYS A CA 1
ATOM 1382 C C . LYS A 1 169 ? -7.394 10.421 -19.566 1.00 81.06 169 LYS A C 1
ATOM 1384 O O . LYS A 1 169 ? -6.919 9.774 -20.495 1.00 81.06 169 LYS A O 1
ATOM 1389 N N . HIS A 1 170 ? -7.092 11.698 -19.345 1.00 76.44 170 HIS A N 1
ATOM 1390 C CA . HIS A 1 170 ? -6.324 12.516 -20.285 1.00 76.44 170 HIS A CA 1
ATOM 1391 C C . HIS A 1 170 ? -5.127 13.232 -19.640 1.00 76.44 170 HIS A C 1
ATOM 1393 O O . HIS A 1 170 ? -4.114 13.416 -20.301 1.00 76.44 170 HIS A O 1
ATOM 1399 N N . GLU A 1 171 ? -5.148 13.571 -18.350 1.00 64.62 171 GLU A N 1
ATOM 1400 C CA . GLU A 1 171 ? -3.993 14.179 -17.668 1.00 64.62 171 GLU A CA 1
ATOM 1401 C C . GLU A 1 171 ? -2.862 13.165 -17.459 1.00 64.62 171 GLU A C 1
ATOM 1403 O O . GLU A 1 171 ? -1.696 13.541 -17.548 1.00 64.62 171 GLU A O 1
ATOM 1408 N N . LYS A 1 172 ? -3.176 11.865 -17.336 1.00 58.75 172 LYS A N 1
ATOM 1409 C CA . LYS A 1 172 ? -2.172 10.787 -17.438 1.00 58.75 172 LYS A CA 1
ATOM 1410 C C . LYS A 1 172 ? -1.444 10.770 -18.790 1.00 58.75 172 LYS A C 1
ATOM 1412 O O . LYS A 1 172 ? -0.324 10.284 -18.862 1.00 58.75 172 LYS A O 1
ATOM 1417 N N . VAL A 1 173 ? -2.058 11.313 -19.847 1.00 54.88 173 VAL A N 1
ATOM 1418 C CA . VAL A 1 173 ? -1.422 11.474 -21.168 1.00 54.88 173 VAL A CA 1
ATOM 1419 C C . VAL A 1 173 ? -0.528 12.718 -21.203 1.00 54.88 173 VAL A C 1
ATOM 1421 O O . VAL A 1 173 ? 0.374 12.786 -22.025 1.00 54.88 173 VAL A O 1
ATOM 1424 N N . ILE A 1 174 ? -0.730 13.701 -20.318 1.00 53.78 174 ILE A N 1
ATOM 1425 C CA . ILE A 1 174 ? 0.082 14.931 -20.242 1.00 53.78 174 ILE A CA 1
ATOM 1426 C C . ILE A 1 174 ? 1.295 14.738 -19.322 1.00 53.78 174 ILE A C 1
ATOM 1428 O O . ILE A 1 174 ? 2.362 15.287 -19.587 1.00 53.78 174 ILE A O 1
ATOM 1432 N N . LEU A 1 175 ? 1.139 13.954 -18.252 1.00 50.16 175 LEU A N 1
ATOM 1433 C CA . LEU A 1 175 ? 2.178 13.678 -17.264 1.00 50.16 175 LEU A CA 1
ATOM 1434 C C . LEU A 1 175 ? 2.601 12.215 -17.360 1.00 50.16 175 LEU A C 1
ATOM 1436 O O . LEU A 1 175 ? 1.991 11.342 -16.740 1.00 50.16 175 LEU A O 1
ATOM 1440 N N . LYS A 1 176 ? 3.670 11.952 -18.117 1.00 53.41 176 LYS A N 1
ATOM 1441 C CA . LYS A 1 176 ? 4.366 10.671 -18.008 1.00 53.41 176 LYS A CA 1
ATOM 1442 C C . LYS A 1 176 ? 5.232 10.744 -16.752 1.00 53.41 176 LYS A C 1
ATOM 1444 O O . LYS A 1 176 ? 6.197 11.505 -16.690 1.00 53.41 176 LYS A O 1
ATOM 1449 N N . PHE A 1 177 ? 4.834 10.006 -15.725 1.00 46.84 177 PHE A N 1
ATOM 1450 C CA . PHE A 1 177 ? 5.689 9.766 -14.571 1.00 46.84 177 PHE A CA 1
ATOM 1451 C C . PHE A 1 177 ? 6.677 8.683 -14.988 1.00 46.84 177 PHE A C 1
ATOM 1453 O O . PHE A 1 177 ? 6.320 7.510 -15.029 1.00 46.84 177 PHE A O 1
ATOM 1460 N N . CYS A 1 178 ? 7.879 9.092 -15.376 1.00 44.97 178 CYS A N 1
ATOM 1461 C CA . CYS A 1 178 ? 8.990 8.166 -15.507 1.00 44.97 178 CYS A CA 1
ATOM 1462 C C . CYS A 1 178 ? 9.864 8.339 -14.273 1.00 44.97 178 CYS A C 1
ATOM 1464 O O . CYS A 1 178 ? 10.333 9.441 -13.991 1.00 44.97 178 CYS A O 1
ATOM 1466 N N . CYS A 1 179 ? 10.095 7.244 -13.557 1.00 39.66 179 CYS A N 1
ATOM 1467 C CA . CYS A 1 179 ? 11.330 7.120 -12.807 1.00 39.66 179 CYS A CA 1
ATOM 1468 C C . CYS A 1 179 ? 12.477 7.284 -13.818 1.00 39.66 179 CYS A C 1
ATOM 1470 O O . CYS A 1 179 ? 12.418 6.697 -14.900 1.00 39.66 179 CYS A O 1
ATOM 1472 N N . THR A 1 180 ? 13.510 8.072 -13.512 1.00 41.47 180 THR A N 1
ATOM 1473 C CA . THR A 1 180 ? 14.690 8.211 -14.392 1.00 41.47 180 THR A CA 1
ATOM 1474 C C . THR A 1 180 ? 15.414 6.880 -14.633 1.00 41.47 180 THR A C 1
ATOM 1476 O O . THR A 1 180 ? 16.291 6.813 -15.487 1.00 41.47 180 THR A O 1
ATOM 1479 N N . SER A 1 181 ? 15.011 5.827 -13.919 1.00 41.44 181 SER A N 1
ATOM 1480 C CA . SER A 1 181 ? 15.546 4.471 -13.978 1.00 41.44 181 SER A CA 1
ATOM 1481 C C . SER A 1 181 ? 14.725 3.488 -14.830 1.00 41.44 181 SER A C 1
ATOM 1483 O O . SER A 1 181 ? 15.183 2.365 -15.006 1.00 41.44 181 SER A O 1
ATOM 1485 N N . CYS A 1 182 ? 13.537 3.844 -15.355 1.00 45.28 182 CYS A N 1
ATOM 1486 C CA . CYS A 1 182 ? 12.651 2.853 -15.990 1.00 45.28 182 CYS A CA 1
ATOM 1487 C C . CYS A 1 182 ? 11.904 3.322 -17.247 1.00 45.28 182 CYS A C 1
ATOM 1489 O O . CYS A 1 182 ? 11.311 4.402 -17.309 1.00 45.28 182 CYS A O 1
ATOM 1491 N N . SER A 1 183 ? 11.888 2.438 -18.250 1.00 43.50 183 SER A N 1
ATOM 1492 C CA . SER A 1 183 ? 11.251 2.610 -19.559 1.00 43.50 183 SER A CA 1
ATOM 1493 C C . SER A 1 183 ? 10.001 1.730 -19.702 1.00 43.50 183 SER A C 1
ATOM 1495 O O . SER A 1 183 ? 9.926 0.909 -20.611 1.00 43.50 183 SER A O 1
ATOM 1497 N N . TYR A 1 184 ? 9.000 1.862 -18.824 1.00 43.25 184 TYR A N 1
ATOM 1498 C CA . TYR A 1 184 ? 7.757 1.092 -18.973 1.00 43.25 184 TYR A CA 1
ATOM 1499 C C . TYR A 1 184 ? 6.741 1.802 -19.889 1.00 43.25 184 TYR A C 1
ATOM 1501 O O . TYR A 1 184 ? 6.269 2.910 -19.614 1.00 43.25 184 TYR A O 1
ATOM 1509 N N . SER A 1 185 ? 6.376 1.145 -20.992 1.00 39.28 185 SER A N 1
ATOM 1510 C CA . SER A 1 185 ? 5.205 1.440 -21.828 1.00 39.28 185 SER A CA 1
ATOM 1511 C C . SER A 1 185 ? 4.346 0.182 -21.943 1.00 39.28 185 SER A C 1
ATOM 1513 O O . SER A 1 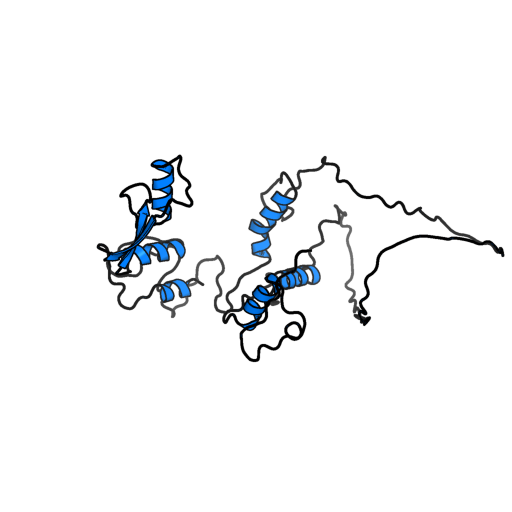185 ? 4.873 -0.916 -22.048 1.00 39.28 185 SER A O 1
ATOM 1515 N N . SER A 1 186 ? 3.022 0.343 -21.937 1.00 40.75 186 SER A N 1
ATOM 1516 C CA . SER A 1 186 ? 1.980 -0.696 -21.838 1.00 40.75 186 SER A CA 1
ATOM 1517 C C . SER A 1 186 ? 1.849 -1.673 -23.027 1.00 40.75 186 SER A C 1
ATOM 1519 O O . SER A 1 186 ? 0.793 -2.267 -23.228 1.00 40.75 186 SER A O 1
ATOM 1521 N N . SER A 1 187 ? 2.899 -1.851 -23.816 1.00 42.16 187 SER A N 1
ATOM 1522 C CA . SER A 1 187 ? 3.035 -2.871 -24.857 1.00 42.16 187 SER A CA 1
ATOM 1523 C C . SER A 1 187 ? 4.049 -3.893 -24.348 1.00 42.16 187 SER A C 1
ATOM 1525 O O . SER A 1 187 ? 5.151 -3.497 -23.979 1.00 42.16 187 SER A O 1
ATOM 1527 N N . GLY A 1 188 ? 3.639 -5.162 -24.244 1.00 45.44 188 GLY A N 1
ATOM 1528 C CA . GLY A 1 188 ? 4.365 -6.222 -23.531 1.00 45.44 188 GLY A CA 1
ATOM 1529 C C . GLY A 1 188 ? 5.874 -6.267 -23.818 1.00 45.44 188 GLY A C 1
ATOM 1530 O O . GLY A 1 188 ? 6.289 -5.946 -24.933 1.00 45.44 188 GLY A O 1
ATOM 1531 N N . PRO A 1 189 ? 6.698 -6.639 -22.819 1.00 44.25 189 PRO A N 1
ATOM 1532 C CA . PRO A 1 189 ? 8.145 -6.542 -22.930 1.00 44.25 189 PRO A CA 1
ATOM 1533 C C . PRO A 1 189 ? 8.663 -7.433 -24.064 1.00 44.25 189 PRO A C 1
ATOM 1535 O O . PRO A 1 189 ? 8.397 -8.636 -24.104 1.00 44.25 189 PRO A O 1
ATOM 1538 N N . ALA A 1 190 ? 9.411 -6.823 -24.984 1.00 48.91 190 ALA A N 1
ATOM 1539 C CA . ALA A 1 190 ? 10.282 -7.547 -25.895 1.00 48.91 190 ALA A CA 1
ATOM 1540 C C . ALA A 1 190 ? 11.324 -8.310 -25.062 1.00 48.91 190 ALA A C 1
ATOM 1542 O O . ALA A 1 190 ? 11.856 -7.780 -24.086 1.00 48.91 190 ALA A O 1
ATOM 1543 N N . LYS A 1 191 ? 11.573 -9.570 -25.426 1.00 43.94 191 LYS A N 1
ATOM 1544 C CA . LYS A 1 191 ? 12.549 -10.442 -24.769 1.00 43.94 191 LYS A CA 1
ATOM 1545 C C . LYS A 1 191 ? 13.955 -9.877 -24.999 1.00 43.94 191 LYS A C 1
ATOM 1547 O O . LYS A 1 191 ? 14.549 -10.144 -26.035 1.00 43.94 191 LYS A O 1
ATOM 1552 N N . ASN A 1 192 ? 14.468 -9.084 -24.064 1.00 45.19 192 ASN A N 1
ATOM 1553 C CA . ASN A 1 192 ? 15.896 -8.794 -24.010 1.00 45.19 192 ASN A CA 1
ATOM 1554 C C . ASN A 1 192 ? 16.579 -9.966 -23.299 1.00 45.19 192 ASN A C 1
ATOM 1556 O O . ASN A 1 192 ? 16.361 -10.196 -22.110 1.00 45.19 192 ASN A O 1
ATOM 1560 N N . GLU A 1 193 ? 17.360 -10.732 -24.054 1.00 51.62 193 GLU A N 1
ATOM 1561 C CA . GLU A 1 193 ? 18.189 -11.827 -23.555 1.00 51.62 193 GLU A CA 1
ATOM 1562 C C . GLU A 1 193 ? 19.343 -11.234 -22.734 1.00 51.62 193 GLU A C 1
ATOM 1564 O O . GLU A 1 193 ? 20.289 -10.684 -23.289 1.00 51.62 193 GLU A O 1
ATOM 1569 N N . GLY A 1 194 ? 19.243 -11.277 -21.401 1.00 66.19 194 GLY A N 1
ATOM 1570 C CA . GLY A 1 194 ? 20.379 -10.949 -20.531 1.00 66.19 194 GLY A CA 1
ATOM 1571 C C . GLY A 1 194 ? 20.051 -10.490 -19.110 1.00 66.19 194 GLY A C 1
ATOM 1572 O O . GLY A 1 194 ? 20.901 -10.629 -18.238 1.00 66.19 194 GLY A O 1
ATOM 1573 N N . SER A 1 195 ? 18.844 -9.984 -18.837 1.00 69.75 195 SER A N 1
ATOM 1574 C CA . SER A 1 195 ? 18.426 -9.640 -17.468 1.00 69.75 195 SER A CA 1
ATOM 1575 C C . SER A 1 195 ? 17.364 -10.617 -16.977 1.00 69.75 195 SER A C 1
ATOM 1577 O O . SER A 1 195 ? 16.244 -10.630 -17.495 1.00 69.75 195 SER A O 1
ATOM 1579 N N . GLU A 1 196 ? 17.711 -11.432 -15.985 1.00 84.94 196 GLU A N 1
ATOM 1580 C CA . GLU A 1 196 ? 16.783 -12.352 -15.332 1.00 84.94 196 GLU A CA 1
ATOM 1581 C C . GLU A 1 196 ? 15.759 -11.549 -14.516 1.00 84.94 196 GLU A C 1
ATOM 1583 O O . GLU A 1 196 ? 16.017 -11.104 -13.400 1.00 84.94 196 GLU A O 1
ATOM 1588 N N . VAL A 1 197 ? 14.595 -11.290 -15.116 1.00 85.62 197 VAL A N 1
ATOM 1589 C CA . VAL A 1 197 ? 13.464 -10.667 -14.423 1.00 85.62 197 VAL A CA 1
ATOM 1590 C C . VAL A 1 197 ? 12.888 -11.697 -13.456 1.00 85.62 197 VAL A C 1
ATOM 1592 O O . VAL A 1 197 ? 12.247 -12.660 -13.877 1.00 85.62 197 VAL A O 1
ATOM 1595 N N . LEU A 1 198 ? 13.096 -11.482 -12.159 1.00 90.25 198 LEU A N 1
ATOM 1596 C CA . LEU A 1 198 ? 12.651 -12.379 -11.093 1.00 90.25 198 LEU A CA 1
ATOM 1597 C C . LEU A 1 198 ? 11.122 -12.373 -10.940 1.00 90.25 198 LEU A C 1
ATOM 1599 O O . LEU A 1 198 ? 10.533 -13.394 -10.586 1.00 90.25 198 LEU A O 1
ATOM 1603 N N . TRP A 1 199 ? 10.451 -11.246 -11.213 1.00 94.81 199 TRP A N 1
ATOM 1604 C CA . TRP A 1 199 ? 8.988 -11.174 -11.202 1.00 94.81 199 TRP A CA 1
ATOM 1605 C C . TRP A 1 199 ? 8.423 -10.056 -12.089 1.00 94.81 199 TRP A C 1
ATOM 1607 O O . TRP A 1 199 ? 8.992 -8.973 -12.187 1.00 94.81 199 TRP A O 1
ATOM 1617 N N . ALA A 1 200 ? 7.248 -10.297 -12.683 1.00 92.62 200 ALA A N 1
ATOM 1618 C CA . ALA A 1 200 ? 6.477 -9.299 -13.424 1.00 92.62 200 ALA A CA 1
ATOM 1619 C C . ALA A 1 200 ? 4.955 -9.480 -13.219 1.00 92.62 200 ALA A C 1
ATOM 1621 O O . ALA A 1 200 ? 4.494 -10.583 -12.903 1.00 92.62 200 ALA A O 1
ATOM 1622 N N . PRO A 1 201 ? 4.128 -8.437 -13.443 1.00 93.06 201 PRO A N 1
ATOM 1623 C CA . PRO A 1 201 ? 2.673 -8.557 -13.391 1.00 93.06 201 PRO A CA 1
ATOM 1624 C C . PRO A 1 201 ? 2.139 -9.707 -14.257 1.00 93.06 201 PRO A C 1
ATOM 1626 O O . PRO A 1 201 ? 2.408 -9.792 -15.452 1.00 93.06 201 PRO A O 1
ATOM 1629 N N . GLY A 1 202 ? 1.350 -10.588 -13.645 1.00 93.69 202 GLY A N 1
ATOM 1630 C CA . GLY A 1 202 ? 0.791 -11.789 -14.268 1.00 93.69 202 GLY A CA 1
ATOM 1631 C C . GLY A 1 202 ? 1.549 -13.077 -13.941 1.00 93.69 202 GLY A C 1
ATOM 1632 O O . GLY A 1 202 ? 1.001 -14.158 -14.176 1.00 93.69 202 GLY A O 1
ATOM 1633 N N . TYR A 1 203 ? 2.743 -12.980 -13.347 1.00 94.69 203 TYR A N 1
ATOM 1634 C CA . TYR A 1 203 ? 3.554 -14.117 -12.911 1.00 94.69 203 TYR A CA 1
ATOM 1635 C C . TYR A 1 203 ? 3.157 -14.576 -11.500 1.00 94.69 203 TYR A C 1
ATOM 1637 O O . TYR A 1 203 ? 2.559 -13.828 -10.718 1.00 94.69 203 TYR A O 1
ATOM 1645 N N . GLY A 1 204 ? 3.435 -15.845 -11.190 1.00 96.06 204 GLY A N 1
ATOM 1646 C CA . GLY A 1 204 ? 3.288 -16.400 -9.840 1.00 96.06 204 GLY A CA 1
ATOM 1647 C C . GLY A 1 204 ? 4.373 -15.906 -8.884 1.00 96.06 204 GLY A C 1
ATOM 1648 O O . GLY A 1 204 ? 5.220 -15.105 -9.265 1.00 96.06 204 GLY A O 1
ATOM 1649 N N . CYS A 1 205 ? 4.336 -16.369 -7.638 1.00 97.19 205 CYS A N 1
ATOM 1650 C CA . CYS A 1 205 ? 5.425 -16.108 -6.698 1.00 97.19 205 CYS A CA 1
ATOM 1651 C C . CYS A 1 205 ? 6.699 -16.847 -7.154 1.00 97.19 205 CYS A C 1
ATOM 1653 O O . CYS A 1 205 ? 6.594 -18.035 -7.469 1.00 97.19 205 CYS A O 1
ATOM 1655 N N . PRO A 1 206 ? 7.874 -16.187 -7.193 1.00 96.44 206 PRO A N 1
ATOM 1656 C CA . PRO A 1 206 ? 9.124 -16.824 -7.610 1.00 96.44 206 PRO A CA 1
ATOM 1657 C C . PRO A 1 206 ? 9.723 -17.758 -6.547 1.00 96.44 206 PRO A C 1
ATOM 1659 O O . PRO A 1 206 ? 10.631 -18.522 -6.859 1.00 96.44 206 PRO A O 1
ATOM 1662 N N . VAL A 1 207 ? 9.229 -17.722 -5.304 1.00 97.06 207 VAL A N 1
ATOM 1663 C CA . VAL A 1 207 ? 9.755 -18.549 -4.209 1.00 97.06 207 VAL A CA 1
ATOM 1664 C C . VAL A 1 207 ? 9.454 -20.037 -4.461 1.00 97.06 207 VAL A C 1
ATOM 1666 O O . VAL A 1 207 ? 8.274 -20.402 -4.597 1.00 97.06 207 VAL A O 1
ATOM 1669 N N . PRO A 1 208 ? 10.478 -20.914 -4.488 1.00 96.69 208 PRO A N 1
ATOM 1670 C CA . PRO A 1 208 ? 10.294 -22.352 -4.661 1.00 96.69 208 PRO A CA 1
ATOM 1671 C C . PRO A 1 208 ? 9.299 -22.944 -3.652 1.00 96.69 208 PRO A C 1
ATOM 1673 O O . PRO A 1 208 ? 9.260 -22.577 -2.481 1.00 96.69 208 PRO A O 1
ATOM 1676 N N . GLY A 1 209 ? 8.427 -23.841 -4.116 1.00 95.94 209 GLY A N 1
ATOM 1677 C CA . GLY A 1 209 ? 7.432 -24.507 -3.263 1.00 95.94 209 GLY A CA 1
ATOM 1678 C C . GLY A 1 209 ? 6.238 -23.645 -2.822 1.00 95.94 209 GLY A C 1
ATOM 1679 O O . GLY A 1 209 ? 5.282 -24.188 -2.280 1.00 95.94 209 GLY A O 1
ATOM 1680 N N . CYS A 1 210 ? 6.219 -22.332 -3.091 1.00 97.12 210 CYS A N 1
ATOM 1681 C CA . CYS A 1 210 ? 5.108 -21.469 -2.672 1.00 97.12 210 CYS A CA 1
ATOM 1682 C C . CYS A 1 210 ? 3.803 -21.770 -3.427 1.00 97.12 210 CYS A C 1
ATOM 1684 O O . CYS A 1 210 ? 2.713 -21.743 -2.857 1.00 97.12 210 CYS A O 1
ATOM 1686 N N . GLY A 1 211 ? 3.895 -22.044 -4.732 1.00 95.38 211 GLY A N 1
ATOM 1687 C CA . GLY A 1 211 ? 2.745 -22.432 -5.557 1.00 95.38 211 GLY A CA 1
ATOM 1688 C C . GLY A 1 211 ? 1.698 -21.332 -5.794 1.00 95.38 211 GLY A C 1
ATOM 1689 O O . GLY A 1 211 ? 0.686 -21.587 -6.452 1.00 95.38 211 GLY A O 1
ATOM 1690 N N . ALA A 1 212 ? 1.912 -20.105 -5.304 1.00 96.25 212 ALA A N 1
ATOM 1691 C CA . ALA A 1 212 ? 0.999 -18.988 -5.520 1.00 96.25 212 ALA A CA 1
ATOM 1692 C C . ALA A 1 212 ? 0.981 -18.565 -6.997 1.00 96.25 212 ALA A C 1
ATOM 1694 O O . ALA A 1 212 ? 1.989 -18.142 -7.568 1.00 96.25 212 ALA A O 1
ATOM 1695 N N . LYS A 1 213 ? -0.192 -18.674 -7.627 1.00 93.38 213 LYS A N 1
ATOM 1696 C CA . LYS A 1 213 ? -0.376 -18.414 -9.060 1.00 93.38 213 LYS A CA 1
ATOM 1697 C C . LYS A 1 213 ? -0.771 -16.957 -9.320 1.00 93.38 213 LYS A C 1
ATOM 1699 O O . LYS A 1 213 ? -1.600 -16.407 -8.606 1.00 93.38 213 LYS A O 1
ATOM 1704 N N . ARG A 1 214 ? -0.213 -16.392 -10.399 1.00 91.44 214 ARG A N 1
ATOM 1705 C CA . ARG A 1 214 ? -0.597 -15.148 -11.103 1.00 91.44 214 ARG A CA 1
ATOM 1706 C C . ARG A 1 214 ? -1.017 -13.975 -10.208 1.00 91.44 214 ARG A C 1
ATOM 1708 O O . ARG A 1 214 ? -2.190 -13.790 -9.891 1.00 91.44 214 ARG A O 1
ATOM 1715 N N . MET A 1 215 ? -0.070 -13.095 -9.911 1.00 95.44 215 MET A N 1
ATOM 1716 C CA . MET A 1 215 ? -0.324 -11.812 -9.263 1.00 95.44 215 MET A CA 1
ATOM 1717 C C . MET A 1 215 ? -0.221 -10.689 -10.293 1.00 95.44 215 MET A C 1
ATOM 1719 O O . MET A 1 215 ? 0.825 -10.468 -10.886 1.00 95.44 215 MET A O 1
ATOM 1723 N N . ASN A 1 216 ? -1.314 -9.961 -10.520 1.00 93.25 216 ASN A N 1
ATOM 1724 C CA . ASN A 1 216 ? -1.366 -8.922 -11.563 1.00 93.25 216 ASN A CA 1
ATOM 1725 C C . ASN A 1 216 ? -0.886 -7.543 -11.085 1.00 93.25 216 ASN A C 1
ATOM 1727 O O . ASN A 1 216 ? -0.800 -6.610 -11.878 1.00 93.25 216 ASN A O 1
ATOM 1731 N N . HIS A 1 217 ? -0.624 -7.385 -9.787 1.00 94.12 217 HIS A N 1
ATOM 1732 C CA . HIS A 1 217 ? -0.270 -6.100 -9.192 1.00 94.12 217 HIS A CA 1
ATOM 1733 C C . HIS A 1 217 ? 0.806 -6.277 -8.127 1.00 94.12 217 HIS A C 1
ATOM 1735 O O . HIS A 1 217 ? 0.726 -7.197 -7.313 1.00 94.12 217 HIS A O 1
ATOM 1741 N N . ALA A 1 218 ? 1.745 -5.333 -8.076 1.00 94.62 218 ALA A N 1
ATOM 1742 C CA . ALA A 1 218 ? 2.787 -5.259 -7.054 1.00 94.62 218 ALA A CA 1
ATOM 1743 C C . ALA A 1 218 ? 2.217 -5.246 -5.624 1.00 94.62 218 ALA A C 1
ATOM 1745 O O . ALA A 1 218 ? 2.780 -5.851 -4.717 1.00 94.62 218 ALA A O 1
ATOM 1746 N N . THR A 1 219 ? 1.050 -4.625 -5.420 1.00 94.62 219 THR A N 1
ATOM 1747 C CA . THR A 1 219 ? 0.354 -4.640 -4.124 1.00 94.62 219 THR A CA 1
ATOM 1748 C C . THR A 1 219 ? -0.059 -6.047 -3.699 1.00 94.62 219 THR A C 1
ATOM 1750 O O . THR A 1 219 ? 0.073 -6.384 -2.529 1.00 94.62 219 THR A O 1
ATOM 1753 N N . ARG A 1 220 ? -0.501 -6.894 -4.638 1.00 95.62 220 ARG A N 1
ATOM 1754 C CA . ARG A 1 220 ? -0.851 -8.295 -4.359 1.00 95.62 220 ARG A CA 1
ATOM 1755 C C . ARG A 1 220 ? 0.382 -9.132 -4.047 1.00 95.62 220 ARG A C 1
ATOM 1757 O O . ARG A 1 220 ? 0.305 -9.941 -3.132 1.00 95.62 220 ARG A O 1
ATOM 1764 N N . LEU A 1 221 ? 1.489 -8.905 -4.760 1.00 96.31 221 LEU A N 1
ATOM 1765 C CA . LEU A 1 221 ? 2.772 -9.539 -4.445 1.00 96.31 221 LEU A CA 1
ATOM 1766 C C . LEU A 1 221 ? 3.240 -9.160 -3.041 1.00 96.31 221 LEU A C 1
ATOM 1768 O O . LEU A 1 221 ? 3.551 -10.043 -2.257 1.00 96.31 221 LEU A O 1
ATOM 1772 N N . ARG A 1 222 ? 3.217 -7.869 -2.699 1.00 96.69 222 ARG A N 1
ATOM 1773 C CA . ARG A 1 222 ? 3.584 -7.382 -1.364 1.00 96.69 222 ARG A CA 1
ATOM 1774 C C . ARG A 1 222 ? 2.722 -8.006 -0.267 1.00 96.69 222 ARG A C 1
ATOM 1776 O O . ARG A 1 222 ? 3.261 -8.501 0.711 1.00 96.69 222 ARG A O 1
ATOM 1783 N N . GLU A 1 223 ? 1.399 -8.004 -0.429 1.00 96.19 223 GLU A N 1
ATOM 1784 C CA . GLU A 1 223 ? 0.493 -8.648 0.533 1.00 96.19 223 GLU A CA 1
ATOM 1785 C C . GLU A 1 223 ? 0.801 -10.140 0.688 1.00 96.19 223 GLU A C 1
ATOM 1787 O O . GLU A 1 223 ? 0.883 -10.638 1.803 1.00 96.19 223 GLU A O 1
ATOM 1792 N N . HIS A 1 224 ? 0.981 -10.845 -0.428 1.00 97.25 224 HIS A N 1
ATOM 1793 C CA . HIS A 1 224 ? 1.311 -12.264 -0.431 1.00 97.25 224 HIS A CA 1
ATOM 1794 C C . HIS A 1 224 ? 2.646 -12.545 0.268 1.00 97.25 224 HIS A C 1
ATOM 1796 O O . HIS A 1 224 ? 2.723 -13.457 1.087 1.00 97.25 224 HIS A O 1
ATOM 1802 N N . TRP A 1 225 ? 3.668 -11.740 -0.022 1.00 97.81 225 TRP A N 1
ATOM 1803 C CA . TRP A 1 225 ? 4.995 -11.870 0.562 1.00 97.81 225 TRP A CA 1
ATOM 1804 C C . TRP A 1 225 ? 4.961 -11.725 2.077 1.00 97.81 225 TRP A C 1
ATOM 1806 O O . TRP A 1 225 ? 5.426 -12.608 2.787 1.00 97.81 225 TRP A O 1
ATOM 1816 N N . LEU A 1 226 ? 4.305 -10.677 2.576 1.00 96.19 226 LEU A N 1
ATOM 1817 C CA . LEU A 1 226 ? 4.154 -10.461 4.013 1.00 96.19 226 LEU A CA 1
ATOM 1818 C C . LEU A 1 226 ? 3.389 -11.597 4.706 1.00 96.19 226 LEU A C 1
ATOM 1820 O O . LEU A 1 226 ? 3.582 -11.830 5.890 1.00 96.19 226 LEU A O 1
ATOM 1824 N N . GLU A 1 227 ? 2.510 -12.305 3.997 1.00 96.75 227 GLU A N 1
ATOM 1825 C CA . GLU A 1 227 ? 1.704 -13.387 4.571 1.00 96.75 227 GLU A CA 1
ATOM 1826 C C . GLU A 1 227 ? 2.355 -14.766 4.516 1.00 96.75 227 GLU A C 1
ATOM 1828 O O . GLU A 1 227 ? 1.968 -15.633 5.304 1.00 96.75 227 GLU A O 1
ATOM 1833 N N . LYS A 1 228 ? 3.270 -14.997 3.571 1.00 97.44 228 LYS A N 1
ATOM 1834 C CA . LYS A 1 228 ? 3.835 -16.322 3.270 1.00 97.44 228 LYS A CA 1
ATOM 1835 C C . LYS A 1 228 ? 5.351 -16.393 3.402 1.00 97.44 228 LYS A C 1
ATOM 1837 O O . LYS A 1 228 ? 5.865 -17.481 3.599 1.00 97.44 228 LYS A O 1
ATOM 1842 N N . HIS A 1 229 ? 6.056 -15.273 3.309 1.00 97.38 229 HIS A N 1
ATOM 1843 C CA . HIS A 1 229 ? 7.520 -15.225 3.241 1.00 97.38 229 HIS A CA 1
ATOM 1844 C C . HIS A 1 229 ? 8.149 -14.380 4.352 1.00 97.38 229 HIS A C 1
ATOM 1846 O O . HIS A 1 229 ? 9.367 -14.281 4.425 1.00 97.38 229 HIS A O 1
ATOM 1852 N N . GLU A 1 230 ? 7.339 -13.819 5.253 1.00 97.25 230 GLU A N 1
ATOM 1853 C CA . GLU A 1 230 ? 7.808 -13.247 6.516 1.00 97.25 230 GLU A CA 1
ATOM 1854 C C . GLU A 1 230 ? 7.674 -14.269 7.643 1.00 97.25 230 GLU A C 1
ATOM 1856 O O . GLU A 1 230 ? 6.626 -14.912 7.795 1.00 97.25 230 GLU A O 1
ATOM 1861 N N . GLN A 1 231 ? 8.729 -14.396 8.451 1.00 97.62 231 GLN A N 1
ATOM 1862 C CA . GLN A 1 231 ? 8.757 -15.303 9.605 1.00 97.62 231 GLN A CA 1
ATOM 1863 C C . GLN A 1 231 ? 7.714 -14.916 10.656 1.00 97.62 231 GLN A C 1
ATOM 1865 O O . GLN A 1 231 ? 7.175 -15.779 11.348 1.00 97.62 231 GLN A O 1
ATOM 1870 N N . HIS A 1 232 ? 7.407 -13.622 10.754 1.00 97.88 232 HIS A N 1
ATOM 1871 C CA . HIS A 1 232 ? 6.418 -13.080 11.672 1.00 97.88 232 HIS A CA 1
ATOM 1872 C C . HIS A 1 232 ? 5.362 -12.299 10.895 1.00 97.88 232 HIS A C 1
ATOM 1874 O O . HIS A 1 232 ? 5.678 -11.408 10.110 1.00 97.88 232 HIS A O 1
ATOM 1880 N N . VAL A 1 233 ? 4.093 -12.607 11.142 1.00 97.38 233 VAL A N 1
ATOM 1881 C CA . VAL A 1 233 ? 2.956 -11.925 10.521 1.00 97.38 233 VAL A CA 1
ATOM 1882 C C . VAL A 1 233 ? 2.297 -10.979 11.508 1.00 97.38 233 VAL A C 1
ATOM 1884 O O . VAL A 1 233 ? 2.080 -11.314 12.674 1.00 97.38 233 VAL A O 1
ATOM 1887 N N . SER A 1 234 ? 1.938 -9.793 11.018 1.00 96.12 234 SER A N 1
ATOM 1888 C CA . SER A 1 234 ? 1.086 -8.876 11.773 1.00 96.12 234 SER A CA 1
ATOM 1889 C C . SER A 1 234 ? -0.349 -9.407 11.834 1.00 96.12 234 SER A C 1
ATOM 1891 O O . SER A 1 234 ? -0.972 -9.701 10.813 1.00 96.12 234 SER A O 1
ATOM 1893 N N . MET A 1 235 ? -0.873 -9.521 13.047 1.00 97.75 235 MET A N 1
ATOM 1894 C CA . MET A 1 235 ? -2.227 -9.946 13.361 1.00 97.75 235 MET A CA 1
ATOM 1895 C C . MET A 1 235 ? -3.004 -8.742 13.879 1.00 97.75 235 MET A C 1
ATOM 1897 O O . MET A 1 235 ? -2.666 -8.139 14.896 1.00 97.75 235 MET A O 1
ATOM 1901 N N . PHE A 1 236 ? -4.050 -8.369 13.147 1.00 97.25 236 PHE A N 1
ATOM 1902 C CA . PHE A 1 236 ? -4.931 -7.265 13.503 1.00 97.25 236 PHE A CA 1
ATOM 1903 C C . PHE A 1 236 ? -6.098 -7.802 14.325 1.00 97.25 236 PHE A C 1
ATOM 1905 O O . PHE A 1 236 ? -6.880 -8.607 13.812 1.00 97.25 236 PHE A O 1
ATOM 1912 N N . HIS A 1 237 ? -6.233 -7.331 15.563 1.00 98.06 237 HIS A N 1
ATOM 1913 C CA . HIS A 1 237 ? -7.293 -7.747 16.478 1.00 98.06 237 HIS A CA 1
ATOM 1914 C C . HIS A 1 237 ? -8.499 -6.810 16.407 1.00 98.06 237 HIS A C 1
ATOM 1916 O O . HIS A 1 237 ? -8.358 -5.584 16.352 1.00 98.06 237 HIS A O 1
ATOM 1922 N N . CYS A 1 238 ? -9.691 -7.402 16.418 1.00 98.12 238 CYS A N 1
ATOM 1923 C CA . CYS A 1 238 ? -10.931 -6.674 16.633 1.00 98.12 238 CYS A CA 1
ATOM 1924 C C . CYS A 1 238 ? -10.955 -6.109 18.055 1.00 98.12 238 CYS A C 1
ATOM 1926 O O . CYS A 1 238 ? -10.489 -6.742 19.002 1.00 98.12 238 CYS A O 1
ATOM 1928 N N . SER A 1 239 ? -11.485 -4.902 18.213 1.00 97.38 239 SER A N 1
ATOM 1929 C CA . SER A 1 239 ? -11.643 -4.266 19.525 1.00 97.38 239 SER A CA 1
ATOM 1930 C C . SER A 1 239 ? -12.859 -4.741 20.307 1.00 97.38 239 SER A C 1
ATOM 1932 O O . SER A 1 239 ? -12.905 -4.566 21.518 1.00 97.38 239 SER A O 1
ATOM 1934 N N . GLU A 1 240 ? -13.822 -5.367 19.635 1.00 97.44 240 GLU A N 1
ATOM 1935 C CA . GLU A 1 240 ? -15.118 -5.721 20.221 1.00 97.44 240 GLU A CA 1
ATOM 1936 C C . GLU A 1 240 ? -15.297 -7.240 20.395 1.00 97.44 240 GLU A C 1
ATOM 1938 O O . GLU A 1 240 ? -16.247 -7.682 21.037 1.00 97.44 240 GLU A O 1
ATOM 1943 N N . CYS A 1 241 ? -14.415 -8.070 19.825 1.00 97.06 241 CYS A N 1
ATOM 1944 C CA . CYS A 1 241 ? -14.452 -9.524 20.001 1.00 97.06 241 CYS A CA 1
ATOM 1945 C C . CYS A 1 241 ? -13.081 -10.181 19.761 1.00 97.06 241 CYS A C 1
ATOM 1947 O O . CYS A 1 241 ? -12.115 -9.520 19.395 1.00 97.06 241 CYS A O 1
ATOM 1949 N N . LEU A 1 242 ? -13.002 -11.508 19.919 1.00 97.44 242 LEU A N 1
ATOM 1950 C CA . LEU A 1 242 ? -11.765 -12.295 19.769 1.00 97.44 242 LEU A CA 1
ATOM 1951 C C . LEU A 1 242 ? -11.311 -12.506 18.312 1.00 97.44 242 LEU A C 1
ATOM 1953 O O . LEU A 1 242 ? -10.331 -13.204 18.062 1.00 97.44 242 LEU A O 1
ATOM 1957 N N . PHE A 1 243 ? -12.018 -11.939 17.334 1.00 98.06 243 PHE A N 1
ATOM 1958 C CA . PHE A 1 243 ? -11.643 -12.080 15.933 1.00 98.06 243 PHE A CA 1
ATOM 1959 C C . PHE A 1 243 ? -10.318 -11.371 15.637 1.00 98.06 243 PHE A C 1
ATOM 1961 O O . PHE A 1 243 ? -10.107 -10.219 16.021 1.00 98.06 243 PHE A O 1
ATOM 1968 N N . HIS A 1 244 ? -9.458 -12.028 14.864 1.00 97.56 244 HIS A N 1
ATOM 1969 C CA . HIS A 1 244 ? -8.224 -11.447 14.354 1.00 97.56 244 HIS A CA 1
ATOM 1970 C C . HIS A 1 244 ? -7.960 -11.885 12.910 1.00 97.56 244 HIS A C 1
ATOM 1972 O O . HIS A 1 244 ? -8.462 -12.906 12.440 1.00 97.56 244 HIS A O 1
ATOM 1978 N N . SER A 1 245 ? -7.159 -11.114 12.177 1.00 97.06 245 SER A N 1
ATOM 1979 C CA . SER A 1 245 ? -6.844 -11.389 10.771 1.00 97.06 245 SER A CA 1
ATOM 1980 C C . SER A 1 245 ? -5.453 -10.885 10.394 1.00 97.06 245 SER A C 1
ATOM 1982 O O . SER A 1 245 ? -5.044 -9.832 10.871 1.00 97.06 245 SER A O 1
ATOM 1984 N N . LYS A 1 246 ? -4.776 -11.574 9.460 1.00 96.56 246 LYS A N 1
ATOM 1985 C CA . LYS A 1 246 ? -3.509 -11.123 8.843 1.00 96.56 246 LYS A CA 1
ATOM 1986 C C . LYS A 1 246 ? -3.663 -9.816 8.047 1.00 96.56 246 LYS A C 1
ATOM 1988 O O . LYS A 1 246 ? -2.719 -9.056 7.875 1.00 96.56 246 LYS A O 1
ATOM 1993 N N . ARG A 1 247 ? -4.876 -9.526 7.549 1.00 95.81 247 ARG A N 1
ATOM 1994 C CA . ARG A 1 247 ? -5.185 -8.319 6.758 1.00 95.81 247 ARG A CA 1
ATOM 1995 C C . ARG A 1 247 ? -6.117 -7.368 7.490 1.00 95.81 247 ARG A C 1
ATOM 1997 O O . ARG A 1 247 ? -7.213 -7.765 7.903 1.00 95.81 247 ARG A O 1
ATOM 2004 N N . ARG A 1 248 ? -5.765 -6.080 7.475 1.00 95.81 248 ARG A N 1
ATOM 2005 C CA . ARG A 1 248 ? -6.612 -4.971 7.947 1.00 95.81 248 ARG A CA 1
ATOM 2006 C C . ARG A 1 248 ? -7.953 -4.890 7.216 1.00 95.81 248 ARG A C 1
ATOM 2008 O O . ARG A 1 248 ? -8.983 -4.636 7.827 1.00 95.81 248 ARG A O 1
ATOM 2015 N N . SER A 1 249 ? -7.966 -5.142 5.906 1.00 95.31 249 SER A N 1
ATOM 2016 C CA . SER A 1 249 ? -9.191 -5.100 5.094 1.00 95.31 249 SER A CA 1
ATOM 2017 C C . SER A 1 249 ? -10.207 -6.171 5.499 1.00 95.31 249 SER A C 1
ATOM 2019 O O . SER A 1 249 ? -11.406 -5.900 5.522 1.00 95.31 249 SER A O 1
ATOM 2021 N N . ASN A 1 250 ? -9.739 -7.364 5.865 1.00 96.81 250 ASN A N 1
ATOM 2022 C CA . ASN A 1 250 ? -10.588 -8.435 6.380 1.00 96.81 250 ASN A CA 1
ATOM 2023 C C . ASN A 1 250 ? -11.122 -8.095 7.77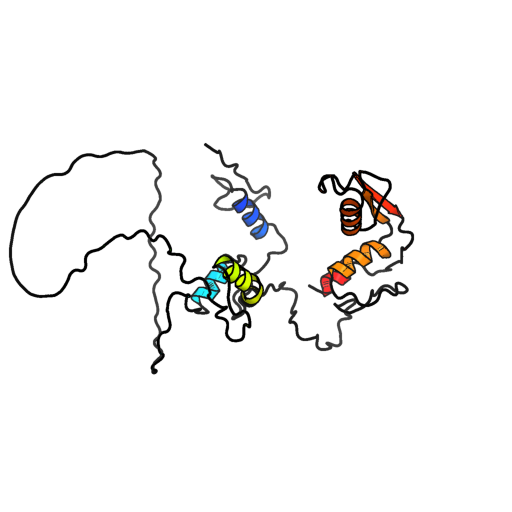4 1.00 96.81 250 ASN A C 1
ATOM 2025 O O . ASN A 1 250 ? -12.309 -8.297 8.017 1.00 96.81 250 ASN A O 1
ATOM 2029 N N . LEU A 1 251 ? -10.295 -7.502 8.643 1.00 97.44 251 LEU A N 1
ATOM 2030 C CA . LEU A 1 251 ? -10.758 -7.008 9.938 1.00 97.44 251 LEU A CA 1
ATOM 2031 C C . LEU A 1 251 ? -11.833 -5.925 9.781 1.00 97.44 251 LEU A C 1
ATOM 2033 O O . LEU A 1 251 ? -12.879 -6.018 10.408 1.00 97.44 251 LEU A O 1
ATOM 2037 N N . HIS A 1 252 ? -11.647 -4.953 8.886 1.00 96.62 252 HIS A N 1
ATOM 2038 C CA . HIS A 1 252 ? -12.672 -3.942 8.614 1.00 96.62 252 HIS A CA 1
ATOM 2039 C C . HIS A 1 252 ? -13.979 -4.555 8.084 1.00 96.62 252 HIS A C 1
ATOM 2041 O O . HIS A 1 252 ? -15.061 -4.117 8.470 1.00 96.62 252 HIS A O 1
ATOM 2047 N N . LYS A 1 253 ? -13.907 -5.559 7.197 1.00 97.06 253 LYS A N 1
ATOM 2048 C CA . LYS A 1 253 ? -15.099 -6.279 6.712 1.00 97.06 253 LYS A CA 1
ATOM 2049 C C . LYS A 1 253 ? -15.804 -7.021 7.847 1.00 97.06 253 LYS A C 1
ATOM 2051 O O . LYS A 1 253 ? -17.022 -6.920 7.973 1.00 97.06 253 LYS A O 1
ATOM 2056 N N . HIS A 1 254 ? -15.046 -7.731 8.679 1.00 98.00 254 HIS A N 1
ATOM 2057 C CA . HIS A 1 254 ? -15.563 -8.367 9.885 1.00 98.00 254 HIS A CA 1
ATOM 2058 C C . HIS A 1 254 ? -16.246 -7.334 10.791 1.00 98.00 254 HIS A C 1
ATOM 2060 O O . HIS A 1 254 ? -17.409 -7.503 11.138 1.00 98.00 254 HIS A O 1
ATOM 2066 N N . PHE A 1 255 ? -15.577 -6.219 11.085 1.00 97.94 255 PHE A N 1
ATOM 2067 C CA . PHE A 1 255 ? -16.091 -5.197 11.989 1.00 97.94 255 PHE A CA 1
ATOM 2068 C C . PHE A 1 255 ? -17.401 -4.593 11.483 1.00 97.94 255 PHE A C 1
ATOM 2070 O O . PHE A 1 255 ? -18.381 -4.538 12.213 1.00 97.94 255 PHE A O 1
ATOM 2077 N N . LYS A 1 256 ? -17.474 -4.247 10.193 1.00 96.88 256 LYS A N 1
ATOM 2078 C CA . LYS A 1 256 ? -18.712 -3.741 9.579 1.00 96.88 256 LYS A CA 1
ATOM 2079 C C . LYS A 1 256 ? -19.873 -4.735 9.636 1.00 96.88 256 LYS A C 1
ATOM 2081 O O . LYS A 1 256 ? -21.019 -4.313 9.703 1.00 96.88 256 LYS A O 1
ATOM 2086 N N . THR A 1 257 ? -19.590 -6.034 9.557 1.00 97.88 257 THR A N 1
ATOM 2087 C CA . THR A 1 257 ? -20.631 -7.074 9.503 1.00 97.88 257 THR A CA 1
ATOM 2088 C C . THR A 1 257 ? -21.060 -7.563 10.882 1.00 97.88 257 THR A C 1
ATOM 2090 O O . THR A 1 257 ? -22.221 -7.919 11.057 1.00 97.88 257 THR A O 1
ATOM 2093 N N . LYS A 1 258 ? -20.152 -7.586 11.861 1.00 98.06 258 LYS A N 1
ATOM 2094 C CA . LYS A 1 258 ? -20.413 -8.076 13.222 1.00 98.06 258 LYS A CA 1
ATOM 2095 C C . LYS A 1 258 ? -20.646 -6.960 14.243 1.00 98.06 258 LYS A C 1
ATOM 2097 O O . LYS A 1 258 ? -21.276 -7.216 15.262 1.00 98.06 258 LYS A O 1
ATOM 2102 N N . HIS A 1 259 ? -20.220 -5.731 13.948 1.00 96.75 259 HIS A N 1
ATOM 2103 C CA . HIS A 1 259 ? -20.339 -4.556 14.819 1.00 96.75 259 HIS A CA 1
ATOM 2104 C C . HIS A 1 259 ? -20.883 -3.324 14.055 1.00 96.75 259 HIS A C 1
ATOM 2106 O O . HIS A 1 259 ? -20.247 -2.270 14.046 1.00 96.75 259 HIS A O 1
ATOM 2112 N N . PRO A 1 260 ? -22.061 -3.414 13.403 1.00 94.75 260 PRO A N 1
ATOM 2113 C CA . PRO A 1 260 ? -22.556 -2.379 12.483 1.00 94.75 260 PRO A CA 1
ATOM 2114 C C . PRO A 1 260 ? -22.825 -1.010 13.132 1.00 94.75 260 PRO A C 1
ATOM 2116 O O . PRO A 1 260 ? -22.869 -0.007 12.426 1.00 94.75 260 PRO A O 1
ATOM 2119 N N . TYR A 1 261 ? -22.994 -0.958 14.457 1.00 95.62 261 TYR A N 1
ATOM 2120 C CA . TYR A 1 261 ? -23.302 0.267 15.207 1.00 95.62 261 TYR A CA 1
ATOM 2121 C C . TYR A 1 261 ? -22.079 0.928 15.857 1.00 95.62 261 TYR A C 1
ATOM 2123 O O . TYR A 1 261 ? -22.222 1.942 16.538 1.00 95.62 261 TYR A O 1
ATOM 2131 N N . LYS A 1 262 ? -20.882 0.353 15.699 1.00 94.81 262 LYS A N 1
ATOM 2132 C CA . LYS A 1 262 ? -19.648 0.878 16.295 1.00 94.81 262 LYS A CA 1
ATOM 2133 C C . LYS A 1 262 ? -18.855 1.699 15.281 1.00 94.81 262 LYS A C 1
ATOM 2135 O O . LYS A 1 262 ? -18.930 1.466 14.075 1.00 94.81 262 LYS A O 1
ATOM 2140 N N . ASP A 1 263 ? -18.070 2.651 15.783 1.00 94.31 263 ASP A N 1
ATOM 2141 C CA . ASP A 1 263 ? -17.201 3.473 14.943 1.00 94.31 263 ASP A CA 1
ATOM 2142 C C . ASP A 1 263 ? -16.074 2.624 14.338 1.00 94.31 263 ASP A C 1
ATOM 2144 O O . ASP A 1 263 ? -15.300 1.973 15.042 1.00 94.31 263 ASP A O 1
ATOM 2148 N N . LEU A 1 264 ? -15.960 2.654 13.010 1.00 91.19 264 LEU A N 1
ATOM 2149 C CA . LEU A 1 264 ? -14.918 1.949 12.272 1.00 91.19 264 LEU A CA 1
ATOM 2150 C C . LEU A 1 264 ? -13.513 2.455 12.635 1.00 91.19 264 LEU A C 1
ATOM 2152 O O . LEU A 1 264 ? -12.558 1.682 12.541 1.00 91.19 264 LEU A O 1
ATOM 2156 N N . ALA A 1 265 ? -13.365 3.713 13.061 1.00 90.06 265 ALA A N 1
ATOM 2157 C CA . ALA A 1 265 ? -12.079 4.242 13.517 1.00 90.06 265 ALA A CA 1
ATOM 2158 C C . ALA A 1 265 ? -11.556 3.497 14.758 1.00 90.06 265 ALA A C 1
ATOM 2160 O O . ALA A 1 265 ? -10.348 3.322 14.899 1.00 90.06 265 ALA A O 1
ATOM 2161 N N . ALA A 1 266 ? -12.461 2.977 15.593 1.00 91.25 266 ALA A N 1
ATOM 2162 C CA . ALA A 1 266 ? -12.147 2.189 16.779 1.00 91.25 266 ALA A CA 1
ATOM 2163 C C . ALA A 1 266 ? -12.032 0.680 16.497 1.00 91.25 266 ALA A C 1
ATOM 2165 O O . ALA A 1 266 ? -11.918 -0.103 17.435 1.00 91.25 266 ALA A O 1
ATOM 2166 N N . SER A 1 267 ? -12.064 0.240 15.232 1.00 89.44 267 SER A N 1
ATOM 2167 C CA . SER A 1 267 ? -12.157 -1.190 14.886 1.00 89.44 267 SER A CA 1
ATOM 2168 C C . SER A 1 267 ? -10.911 -2.032 15.169 1.00 89.44 267 SER A C 1
ATOM 2170 O O . SER A 1 267 ? -10.985 -3.261 15.131 1.00 89.44 267 SER A O 1
ATOM 2172 N N . ILE A 1 268 ? -9.772 -1.392 15.440 1.00 91.38 268 ILE A N 1
ATOM 2173 C CA . ILE A 1 268 ? -8.480 -2.052 15.646 1.00 91.38 268 ILE A CA 1
ATOM 2174 C C . ILE A 1 268 ? -8.031 -1.773 17.073 1.00 91.38 268 ILE A C 1
ATOM 2176 O O . ILE A 1 268 ? -7.730 -0.628 17.400 1.00 91.38 268 ILE A O 1
ATOM 2180 N N . SER A 1 269 ? -7.972 -2.810 17.908 1.00 91.19 269 SER A N 1
ATOM 2181 C CA . SER A 1 269 ? -7.501 -2.691 19.295 1.00 91.19 269 SER A CA 1
ATOM 2182 C C . SER A 1 269 ? -5.985 -2.751 19.397 1.00 91.19 269 SER A C 1
ATOM 2184 O O . SER A 1 269 ? -5.361 -1.892 20.014 1.00 91.19 269 SER A O 1
ATOM 2186 N N . LYS A 1 270 ? -5.391 -3.784 18.801 1.00 94.06 270 LYS A N 1
ATOM 2187 C CA . LYS A 1 270 ? -3.971 -4.103 18.929 1.00 94.06 270 LYS A CA 1
ATOM 2188 C C . LYS A 1 270 ? -3.463 -4.769 17.654 1.00 94.06 270 LYS A C 1
ATOM 2190 O O . LYS A 1 270 ? -4.211 -5.465 16.962 1.00 94.06 270 LYS A O 1
ATOM 2195 N N . ILE A 1 271 ? -2.193 -4.525 17.345 1.00 96.56 271 ILE A N 1
ATOM 2196 C CA . ILE A 1 271 ? -1.453 -5.234 16.303 1.00 96.56 271 ILE A CA 1
ATOM 2197 C C . ILE A 1 271 ? -0.399 -6.067 17.020 1.00 96.56 271 ILE A C 1
ATOM 2199 O O . ILE A 1 271 ? 0.482 -5.500 17.662 1.00 96.56 271 ILE A O 1
ATOM 2203 N N . ASP A 1 272 ? -0.509 -7.385 16.904 1.00 96.44 272 ASP A N 1
ATOM 2204 C CA . ASP A 1 272 ? 0.456 -8.328 17.464 1.00 96.44 272 ASP A CA 1
ATOM 2205 C C . ASP A 1 272 ? 1.250 -8.989 16.342 1.00 96.44 272 ASP A C 1
ATOM 2207 O O . ASP A 1 272 ? 0.720 -9.245 15.263 1.00 96.44 272 ASP A O 1
ATOM 2211 N N . PHE A 1 273 ? 2.527 -9.264 16.582 1.00 97.62 273 PHE A N 1
ATOM 2212 C CA . PHE A 1 273 ? 3.367 -10.012 15.652 1.00 97.62 273 PHE A CA 1
ATOM 2213 C C . PHE A 1 273 ? 3.459 -11.448 16.145 1.00 97.62 273 PHE A C 1
ATOM 2215 O O . PHE A 1 273 ? 3.913 -11.694 17.260 1.00 97.62 273 PHE A O 1
ATOM 2222 N N . GLN A 1 274 ? 2.992 -12.388 15.331 1.00 97.25 274 GLN A N 1
ATOM 2223 C CA . GLN A 1 274 ? 2.988 -13.810 15.668 1.00 97.25 274 GLN A CA 1
ATOM 2224 C C . GLN A 1 274 ? 3.844 -14.589 14.666 1.00 97.25 274 GLN A C 1
ATOM 2226 O O . GLN A 1 274 ? 3.892 -14.195 13.496 1.00 97.25 274 GLN A O 1
ATOM 2231 N N . PRO A 1 275 ? 4.501 -15.688 15.083 1.00 98.06 275 PRO A N 1
ATOM 2232 C CA . PRO A 1 275 ? 5.174 -16.591 14.155 1.00 98.06 275 PRO A CA 1
ATOM 2233 C C . PRO A 1 275 ? 4.212 -17.044 13.056 1.00 98.06 275 PRO A C 1
ATOM 2235 O O . PRO A 1 275 ? 3.056 -17.370 13.327 1.00 98.06 275 PRO A O 1
ATOM 2238 N N . ASN A 1 276 ? 4.669 -17.036 11.809 1.00 97.44 276 ASN A N 1
ATOM 2239 C CA . ASN A 1 276 ? 3.842 -17.373 10.663 1.00 97.44 276 ASN A CA 1
ATOM 2240 C C . ASN A 1 276 ? 3.816 -18.894 10.444 1.00 97.44 276 ASN A C 1
ATOM 2242 O O . ASN A 1 276 ? 4.805 -19.447 9.964 1.00 97.44 276 ASN A O 1
ATOM 2246 N N . PRO A 1 277 ? 2.693 -19.588 10.714 1.00 96.69 277 PRO A N 1
ATOM 2247 C CA . PRO A 1 277 ? 2.619 -21.039 10.528 1.00 96.69 277 PRO A CA 1
ATOM 2248 C C . PRO A 1 277 ? 2.682 -21.456 9.052 1.00 96.69 277 PRO A C 1
ATOM 2250 O O . PRO A 1 277 ? 2.882 -22.624 8.746 1.00 96.69 277 PRO A O 1
ATOM 2253 N N . GLU A 1 278 ? 2.493 -20.507 8.132 1.00 96.38 278 GLU A N 1
ATOM 2254 C CA . GLU A 1 278 ? 2.548 -20.721 6.685 1.00 96.38 278 GLU A CA 1
ATOM 2255 C C . GLU A 1 278 ? 3.834 -20.147 6.068 1.00 96.38 278 GLU A C 1
ATOM 2257 O O . GLU A 1 278 ? 3.843 -19.827 4.877 1.00 96.38 278 GLU A O 1
ATOM 2262 N N . TYR A 1 279 ? 4.880 -19.950 6.879 1.00 97.88 279 TYR A N 1
ATOM 2263 C CA . TYR A 1 279 ? 6.164 -19.444 6.411 1.00 97.88 279 TYR A CA 1
ATOM 2264 C C . TYR A 1 279 ? 6.789 -20.404 5.397 1.00 97.88 279 TYR A C 1
ATOM 2266 O O . TYR A 1 279 ? 6.976 -21.590 5.668 1.00 97.88 279 TYR A O 1
ATOM 2274 N N . ASN A 1 280 ? 7.135 -19.864 4.237 1.00 97.81 280 ASN A N 1
ATOM 2275 C CA . ASN A 1 280 ? 7.960 -20.504 3.235 1.00 97.81 280 ASN A CA 1
ATOM 2276 C C . ASN A 1 280 ? 9.192 -19.628 3.000 1.00 97.81 280 ASN A C 1
ATOM 2278 O O . ASN A 1 280 ? 9.050 -18.444 2.688 1.00 97.81 280 ASN A O 1
ATOM 2282 N N . ASP A 1 281 ? 10.374 -20.212 3.156 1.00 97.62 281 ASP A N 1
ATOM 2283 C CA . ASP A 1 281 ? 11.643 -19.498 3.096 1.00 97.62 281 ASP A CA 1
ATOM 2284 C C . ASP A 1 281 ? 11.912 -18.970 1.673 1.00 97.62 281 ASP A C 1
ATOM 2286 O O . ASP A 1 281 ? 12.048 -19.767 0.739 1.00 97.62 281 ASP A O 1
ATOM 2290 N N . PRO A 1 282 ? 11.986 -17.640 1.471 1.00 97.25 282 PRO A N 1
ATOM 2291 C CA . PRO A 1 282 ? 12.317 -17.074 0.169 1.00 97.25 282 PRO A CA 1
ATOM 2292 C C . PRO A 1 282 ? 13.794 -17.272 -0.224 1.00 97.25 282 PRO A C 1
ATOM 2294 O O . PRO A 1 282 ? 14.171 -16.958 -1.357 1.00 97.25 282 PRO A O 1
ATOM 2297 N N . GLY A 1 283 ? 14.642 -17.784 0.674 1.00 96.69 283 GLY A N 1
ATOM 2298 C CA . GLY A 1 283 ? 16.074 -17.934 0.454 1.00 96.69 283 GLY A CA 1
ATOM 2299 C C . GLY A 1 283 ? 16.757 -16.570 0.363 1.00 96.69 283 GLY A C 1
ATOM 2300 O O . GLY A 1 283 ? 16.699 -15.766 1.288 1.00 96.69 283 GLY A O 1
ATOM 2301 N N . HIS A 1 284 ? 17.417 -16.294 -0.763 1.00 95.56 284 HIS A N 1
ATOM 2302 C CA . HIS A 1 284 ? 18.097 -15.012 -0.990 1.00 95.56 284 HIS A CA 1
ATOM 2303 C C . HIS A 1 284 ? 17.185 -13.934 -1.591 1.00 95.56 284 HIS A C 1
ATOM 2305 O O . HIS A 1 284 ? 17.597 -12.780 -1.695 1.00 95.56 284 HIS A O 1
ATOM 2311 N N . LEU A 1 285 ? 15.967 -14.293 -2.008 1.00 95.94 285 LEU A N 1
ATOM 2312 C CA . LEU A 1 285 ? 15.039 -13.353 -2.623 1.00 95.94 285 LEU A CA 1
ATOM 2313 C C . LEU A 1 285 ? 14.497 -12.396 -1.559 1.00 95.94 285 LEU A C 1
ATOM 2315 O O . LEU A 1 285 ? 13.947 -12.836 -0.550 1.00 95.94 285 LEU A O 1
ATOM 2319 N N . ARG A 1 286 ? 14.601 -11.086 -1.798 1.00 96.69 286 ARG A N 1
ATOM 2320 C CA . ARG A 1 286 ? 13.969 -10.059 -0.960 1.00 96.69 286 ARG A CA 1
ATOM 2321 C C . ARG A 1 286 ? 12.805 -9.415 -1.691 1.00 96.69 286 ARG A C 1
ATOM 2323 O O . ARG A 1 286 ? 12.800 -9.302 -2.917 1.00 96.69 286 ARG A O 1
ATOM 2330 N N . LEU A 1 287 ? 11.814 -8.955 -0.933 1.00 96.25 287 LEU A N 1
ATOM 2331 C CA . LEU A 1 287 ? 10.645 -8.292 -1.502 1.00 96.25 287 LEU A CA 1
ATOM 2332 C C . LEU A 1 287 ? 11.034 -7.030 -2.282 1.00 96.25 287 LEU A C 1
ATOM 2334 O O . LEU A 1 287 ? 10.455 -6.745 -3.330 1.00 96.25 287 LEU A O 1
ATOM 2338 N N . GLU A 1 288 ? 12.009 -6.277 -1.783 1.00 95.31 288 GLU A N 1
ATOM 2339 C CA . GLU A 1 288 ? 12.498 -5.046 -2.400 1.00 95.31 288 GLU A CA 1
ATOM 2340 C C . GLU A 1 288 ? 13.074 -5.324 -3.788 1.00 95.31 288 GLU A C 1
ATOM 2342 O O . GLU A 1 288 ? 12.744 -4.609 -4.733 1.00 95.31 288 GLU A O 1
ATOM 2347 N N . ASP A 1 289 ? 13.845 -6.403 -3.934 1.00 94.75 289 ASP A N 1
ATOM 2348 C CA . ASP A 1 289 ? 14.458 -6.793 -5.205 1.00 94.75 289 ASP A CA 1
ATOM 2349 C C . ASP A 1 289 ? 13.394 -7.115 -6.260 1.00 94.75 289 ASP A C 1
ATOM 2351 O O . ASP A 1 289 ? 13.531 -6.733 -7.423 1.00 94.75 289 ASP A O 1
ATOM 2355 N N . LEU A 1 290 ? 12.294 -7.757 -5.853 1.00 94.06 290 LEU A N 1
ATOM 2356 C CA . LEU A 1 290 ? 11.172 -8.073 -6.741 1.00 94.06 290 LEU A CA 1
ATOM 2357 C C . LEU A 1 290 ? 10.353 -6.834 -7.122 1.00 94.06 290 LEU A C 1
ATOM 2359 O O . LEU A 1 290 ? 9.862 -6.727 -8.246 1.00 94.06 290 LEU A O 1
ATOM 2363 N N . LEU A 1 291 ? 10.172 -5.896 -6.190 1.00 92.44 291 LEU A N 1
ATOM 2364 C CA . LEU A 1 291 ? 9.377 -4.691 -6.427 1.00 92.44 291 LEU A CA 1
ATOM 2365 C C . LEU A 1 291 ? 10.136 -3.632 -7.229 1.00 92.44 291 LEU A C 1
ATOM 2367 O O . LEU A 1 291 ? 9.519 -2.942 -8.042 1.00 92.44 291 LEU A O 1
ATOM 2371 N N . ASN A 1 292 ? 11.451 -3.530 -7.045 1.00 89.50 292 ASN A N 1
ATOM 2372 C CA . ASN A 1 292 ? 12.296 -2.579 -7.764 1.00 89.50 292 ASN A CA 1
ATOM 2373 C C . ASN A 1 292 ? 12.418 -2.915 -9.258 1.00 89.50 292 ASN A C 1
ATOM 2375 O O . ASN A 1 292 ? 12.609 -2.011 -10.059 1.00 89.50 292 ASN A O 1
ATOM 2379 N N . GLN A 1 293 ? 12.220 -4.176 -9.655 1.00 82.31 293 GLN A N 1
ATOM 2380 C CA . GLN A 1 293 ? 12.193 -4.587 -11.068 1.00 82.31 293 GLN A CA 1
ATOM 2381 C C . GLN A 1 293 ? 10.926 -4.154 -11.820 1.00 82.31 293 GLN A C 1
ATOM 2383 O O . GLN A 1 293 ? 10.876 -4.217 -13.047 1.00 82.31 293 GLN A O 1
ATOM 2388 N N . CYS A 1 294 ? 9.884 -3.735 -11.098 1.00 63.84 294 CYS A N 1
ATOM 2389 C CA . CYS A 1 294 ? 8.610 -3.317 -11.682 1.00 63.84 294 CYS A CA 1
ATOM 2390 C C . CYS A 1 294 ? 8.437 -1.796 -11.792 1.00 63.84 294 CYS A C 1
ATOM 2392 O O . CYS A 1 294 ? 7.423 -1.359 -12.346 1.00 63.84 294 CYS A O 1
ATOM 2394 N N . MET A 1 295 ? 9.356 -1.008 -11.225 1.00 58.59 295 MET A N 1
ATOM 2395 C CA . MET A 1 295 ? 9.313 0.462 -11.213 1.00 58.59 295 MET A CA 1
ATOM 2396 C C . MET A 1 295 ? 10.222 1.063 -12.262 1.00 58.59 295 MET A C 1
ATOM 2398 O O . MET A 1 295 ? 9.868 2.170 -12.723 1.00 58.59 295 MET A O 1
#

InterPro domains:
  IPR013087 Zinc finger C2H2-type [PS50157] (44-67)
  IPR013087 Zinc finger C2H2-type [SM00355] (7-37)
  IPR013087 Zinc finger C2H2-type [SM00355] (44-67)
  IPR013087 Zinc finger C2H2-type [SM00355] (144-170)
  IPR013087 Zinc finger C2H2-type [SM00355] (203-229)
  IPR013087 Zinc finger C2H2-type [SM00355] (236-259)

Secondary structure (DSSP, 8-state):
------B---STT---TTTTTT-B-HHHHHHHHHHHT-SS--PEEESSSS-EESSHHHHHHHHHHHS----TT------------------------------------------------------PPP----PPPPS----PPP-STT------SSHHHHHHHHIIIIIHHHEEE--TT----SS-----TT------TT----STT-------SHHHHHHHHHHHT-SEEEEEEESSSS-EES-HHHHHHHHHHH-TTS-GGG-EEEEEEEE-TT----TT--HHHHHHTT-

Radius of gyration: 31.19 Å; chains: 1; bounding box: 53×100×67 Å